Protein AF-A0A8S0HAN8-F1 (afdb_monomer)

Solvent-accessible surface area (backbone atoms only — not comparable to full-atom values): 10330 Å² total; per-residue (Å²): 140,80,79,85,77,84,72,84,80,82,74,74,75,73,87,66,83,82,64,91,83,68,91,71,83,54,95,80,81,70,88,78,91,81,77,80,82,72,68,38,75,53,81,38,65,67,45,73,35,67,40,58,82,56,31,65,59,48,40,66,34,68,68,56,24,51,38,51,37,43,31,48,74,35,22,69,27,35,35,23,25,13,47,12,42,52,34,43,45,59,37,53,76,39,61,74,35,62,38,22,30,22,62,95,42,32,66,62,49,35,71,76,39,72,54,38,47,64,44,68,69,54,52,52,37,78,50,86,51,37,35,21,7,11,42,77,70,26,39,54,46,44,52,39,50,51,39,26,73,78,66,33,62,71,53,24,48,51,53,21,58,75,70,72,47,72,70,71,73,84,77,77,76,79,76,83,126

Radius of gyration: 19.12 Å; Cα contacts (8 Å, |Δi|>4): 252; chains: 1; bounding box: 40×55×53 Å

Mean predicted aligned error: 9.93 Å

Nearest PDB structures (foldseek):
  3mgk-assembly1_A  TM=9.549E-01  e=5.070E-12  Clostridium acetobutylicum
  3nov-assembly1_A-2  TM=8.863E-01  e=1.013E-09  Pseudomonas fluorescens
  3er6-assembly3_E  TM=8.009E-01  e=4.927E-06  Vibrio parahaemolyticus
  4ogg-assembly1_B  TM=8.124E-01  e=5.226E-05  Arabidopsis thaliana
  3er6-assembly1_B  TM=7.969E-01  e=8.709E-05  Vibrio parahaemolyticus

Secondary structure (DSSP, 8-state):
--PPPPPP--PPPP-----TTS----SSS-----PPPPPTTS-EEEEEEE-STTHHHHTT-HHHHHHHHHHHHTEEEEEEETTHHHHHHHTTTTTT-EE---GGGHHHHHHH-TTSEE-SS-SEEEETTEEEE-STTHHHHHHHHHHHHHH-HHHHHHHHHHTT--SSPPP------

Structure (mmCIF, N/CA/C/O backbone):
data_AF-A0A8S0HAN8-F1
#
_entry.id   AF-A0A8S0HAN8-F1
#
loop_
_atom_site.group_PDB
_atom_site.id
_atom_site.type_symbol
_atom_site.label_atom_id
_atom_site.label_alt_id
_atom_site.label_comp_id
_atom_site.label_asym_id
_atom_site.label_entity_id
_atom_site.label_seq_id
_atom_site.pdbx_PDB_ins_code
_atom_site.Cartn_x
_atom_site.Cartn_y
_atom_site.Cartn_z
_atom_site.occupancy
_atom_site.B_iso_or_equiv
_atom_site.auth_seq_id
_atom_site.auth_comp_id
_atom_site.auth_asym_id
_atom_site.auth_atom_id
_atom_site.pdbx_PDB_model_num
ATOM 1 N N . MET A 1 1 ? -20.953 28.304 -36.612 1.00 40.25 1 MET A N 1
ATOM 2 C CA . MET A 1 1 ? -19.684 27.651 -36.226 1.00 40.25 1 MET A CA 1
ATOM 3 C C . MET A 1 1 ? -18.947 28.590 -35.287 1.00 40.25 1 MET A C 1
ATOM 5 O O . MET A 1 1 ? -18.347 29.552 -35.740 1.00 40.25 1 MET A O 1
ATOM 9 N N . THR A 1 2 ? -19.086 28.383 -33.982 1.00 42.41 2 THR A N 1
ATOM 10 C CA . THR A 1 2 ? -18.401 29.153 -32.935 1.00 42.41 2 THR A CA 1
ATOM 11 C C . THR A 1 2 ? -17.377 28.226 -32.295 1.00 42.41 2 THR A C 1
ATOM 13 O O . THR A 1 2 ? -17.764 27.232 -31.684 1.00 42.41 2 THR A O 1
ATOM 16 N N . GLY A 1 3 ? -16.089 28.494 -32.513 1.00 44.75 3 GLY A N 1
ATOM 17 C CA . GLY A 1 3 ? -15.000 27.705 -31.934 1.00 44.75 3 GLY A CA 1
ATOM 18 C C . GLY A 1 3 ? -14.951 27.819 -30.403 1.00 44.75 3 GLY A C 1
ATOM 19 O O . GLY A 1 3 ? -15.476 28.790 -29.846 1.00 44.75 3 GLY A O 1
ATOM 20 N N . PRO A 1 4 ? -14.346 26.840 -29.709 1.00 42.44 4 PRO A N 1
ATOM 21 C CA . PRO A 1 4 ? -14.228 26.872 -28.258 1.00 42.44 4 PRO A CA 1
ATOM 22 C C . PRO A 1 4 ? -13.314 28.023 -27.817 1.00 42.44 4 PRO A C 1
ATOM 24 O O . PRO A 1 4 ? -12.268 28.277 -28.415 1.00 42.44 4 PRO A O 1
ATOM 27 N N . ARG A 1 5 ? -13.732 28.737 -26.766 1.00 39.19 5 ARG A N 1
ATOM 28 C CA . ARG A 1 5 ? -12.932 29.781 -26.112 1.00 39.19 5 ARG A CA 1
ATOM 29 C C . ARG A 1 5 ? -11.742 29.129 -25.390 1.00 39.19 5 ARG A C 1
ATOM 31 O O . ARG A 1 5 ? -11.952 28.102 -24.746 1.00 39.19 5 ARG 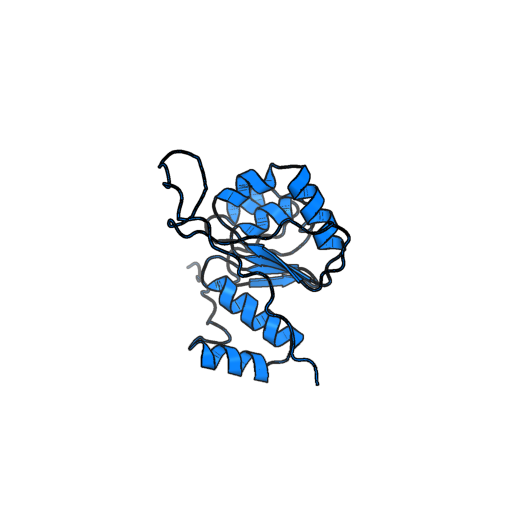A O 1
ATOM 38 N N . PRO A 1 6 ? -10.530 29.705 -25.447 1.00 40.62 6 PRO A N 1
ATOM 39 C CA . PRO A 1 6 ? -9.419 29.220 -24.638 1.00 40.62 6 PRO A CA 1
ATOM 40 C C . PRO A 1 6 ? -9.760 29.396 -23.151 1.00 40.62 6 PRO A C 1
ATOM 42 O O . PRO A 1 6 ? -10.200 30.469 -22.733 1.00 40.62 6 PRO A O 1
ATOM 45 N N . GLY A 1 7 ? -9.605 28.322 -22.372 1.00 39.84 7 GLY A N 1
ATOM 46 C CA . GLY A 1 7 ? -9.698 28.362 -20.911 1.00 39.84 7 GLY A CA 1
ATOM 47 C C . GLY A 1 7 ? -8.586 29.230 -20.305 1.00 39.84 7 GLY A C 1
ATOM 48 O O . GLY A 1 7 ? -7.615 29.546 -20.999 1.00 39.84 7 GLY A O 1
ATOM 49 N N . PRO A 1 8 ? -8.717 29.653 -19.036 1.00 37.06 8 PRO A N 1
ATOM 50 C CA . PRO A 1 8 ? -7.742 30.537 -18.414 1.00 37.06 8 PRO A CA 1
ATOM 51 C C . PRO A 1 8 ? -6.367 29.861 -18.396 1.00 37.06 8 PRO A C 1
ATOM 53 O O . PRO A 1 8 ? -6.214 28.749 -17.896 1.00 37.06 8 PRO A O 1
ATOM 56 N N . ALA A 1 9 ? -5.371 30.540 -18.966 1.00 39.56 9 ALA A N 1
ATOM 57 C CA . ALA A 1 9 ? -3.976 30.156 -18.841 1.00 39.56 9 ALA A CA 1
ATOM 58 C C . ALA A 1 9 ? -3.610 30.198 -17.354 1.00 39.56 9 ALA A C 1
ATOM 60 O O . ALA A 1 9 ? -3.559 31.272 -16.753 1.00 39.56 9 ALA A O 1
ATOM 61 N N . PHE A 1 10 ? -3.408 29.030 -16.748 1.00 36.53 10 PHE A N 1
ATOM 62 C CA . PHE A 1 10 ? -2.923 28.940 -15.379 1.00 36.53 10 PHE A CA 1
ATOM 63 C C . PHE A 1 10 ? -1.447 29.346 -15.398 1.00 36.53 10 PHE A C 1
ATOM 65 O O . PHE A 1 10 ? -0.569 28.566 -15.764 1.00 36.53 10 PHE A O 1
ATOM 72 N N . ALA A 1 11 ? -1.185 30.618 -15.107 1.00 30.61 11 ALA A N 1
ATOM 73 C CA . ALA A 1 11 ? 0.162 31.106 -14.888 1.00 30.61 11 ALA A CA 1
ATOM 74 C C . ALA A 1 11 ? 0.696 30.441 -13.616 1.00 30.61 11 ALA A C 1
ATOM 76 O O . ALA A 1 11 ? 0.147 30.633 -12.531 1.00 30.61 11 ALA A O 1
ATOM 77 N N . LEU A 1 12 ? 1.753 29.643 -13.760 1.00 35.78 12 LEU A N 1
ATOM 78 C CA . LEU A 1 12 ? 2.556 29.204 -12.627 1.00 35.78 12 LEU A CA 1
ATOM 79 C C . LEU A 1 12 ? 3.032 30.461 -11.885 1.00 35.78 12 LEU A C 1
ATOM 81 O O . LEU A 1 12 ? 3.587 31.355 -12.539 1.00 35.78 12 LEU A O 1
ATOM 85 N N . PRO A 1 13 ? 2.840 30.573 -10.558 1.00 34.97 13 PRO A N 1
ATOM 86 C CA . PRO A 1 13 ? 3.578 31.579 -9.818 1.00 34.97 13 PRO A CA 1
ATOM 87 C C . PRO A 1 13 ? 5.076 31.323 -10.056 1.00 34.97 13 PRO A C 1
ATOM 89 O O . PRO A 1 13 ? 5.482 30.160 -10.175 1.00 34.97 13 PRO A O 1
ATOM 92 N N . PRO A 1 14 ? 5.904 32.378 -10.176 1.00 34.47 14 PRO A N 1
ATOM 93 C CA . PRO A 1 14 ? 7.348 32.189 -10.207 1.00 34.47 14 PRO A CA 1
ATOM 94 C C . PRO A 1 14 ? 7.725 31.350 -8.992 1.00 34.47 14 PRO A C 1
ATOM 96 O O . PRO A 1 14 ? 7.124 31.537 -7.933 1.00 34.47 14 PRO A O 1
ATOM 99 N N . ALA A 1 15 ? 8.664 30.416 -9.170 1.00 46.38 15 ALA A N 1
ATOM 100 C CA . ALA A 1 15 ? 9.237 29.637 -8.083 1.00 46.38 15 ALA A CA 1
ATOM 101 C C . ALA A 1 15 ? 9.645 30.616 -6.976 1.00 46.38 15 ALA A C 1
ATOM 103 O O . ALA A 1 15 ? 10.654 31.310 -7.089 1.00 46.38 15 ALA A O 1
ATOM 104 N N . GLY A 1 16 ? 8.773 30.765 -5.978 1.00 36.16 16 GLY A N 1
ATOM 105 C CA . GLY A 1 16 ? 9.046 31.579 -4.814 1.00 36.16 16 GLY A CA 1
ATOM 106 C C . GLY A 1 16 ? 10.225 30.930 -4.124 1.00 36.16 16 GLY A C 1
ATOM 107 O O . GLY A 1 16 ? 10.274 29.702 -4.060 1.00 36.16 16 GLY A O 1
ATOM 108 N N . ASP A 1 17 ? 11.177 31.749 -3.686 1.00 37.41 17 ASP A N 1
ATOM 109 C CA . ASP A 1 17 ? 12.387 31.310 -3.004 1.00 37.41 17 ASP A CA 1
ATOM 110 C C . ASP A 1 17 ? 12.070 30.161 -2.041 1.00 37.41 17 ASP A C 1
ATOM 112 O O . ASP A 1 17 ? 11.458 30.362 -0.988 1.00 37.41 17 ASP A O 1
ATOM 116 N N . CYS A 1 18 ? 12.481 28.947 -2.423 1.00 38.72 18 CYS A N 1
ATOM 117 C CA . CYS A 1 18 ? 12.561 27.810 -1.523 1.00 38.72 18 CYS A CA 1
ATOM 118 C C . CYS A 1 18 ? 13.524 28.215 -0.411 1.00 38.72 18 CYS A C 1
ATOM 120 O O . CYS A 1 18 ? 14.740 28.088 -0.548 1.00 38.72 18 CYS A O 1
ATOM 122 N N . GLN A 1 19 ? 12.991 28.758 0.680 1.00 35.09 19 GLN A N 1
ATOM 123 C CA . GLN A 1 19 ? 13.783 29.005 1.868 1.00 35.09 19 GLN A CA 1
ATOM 124 C C . GLN A 1 19 ? 14.060 27.654 2.532 1.00 35.09 19 GLN A C 1
ATOM 126 O O . GLN A 1 19 ? 13.114 26.987 2.963 1.00 35.09 19 GLN A O 1
ATOM 131 N N . PRO A 1 20 ? 15.329 27.222 2.630 1.00 35.84 20 PRO A N 1
ATOM 132 C CA . PRO A 1 20 ? 15.657 25.984 3.315 1.00 35.84 20 PRO A CA 1
ATOM 133 C C . PRO A 1 20 ? 15.339 26.172 4.802 1.00 35.84 20 PRO A C 1
ATOM 135 O O . PRO A 1 20 ? 15.993 26.963 5.480 1.00 35.84 20 PRO A O 1
ATOM 138 N N . GLY A 1 21 ? 14.312 25.484 5.312 1.00 39.53 21 GLY A N 1
ATOM 139 C CA . GLY A 1 21 ? 13.998 25.505 6.747 1.00 39.53 21 GLY A CA 1
ATOM 140 C C . GLY A 1 21 ? 12.525 25.484 7.160 1.00 39.53 21 GLY A C 1
ATOM 141 O O . GLY A 1 21 ? 12.260 25.446 8.360 1.00 39.53 21 GLY A O 1
ATOM 142 N N . ARG A 1 22 ? 11.557 25.465 6.236 1.00 38.31 22 ARG A N 1
ATOM 143 C CA . ARG A 1 22 ? 10.168 25.091 6.562 1.00 38.31 22 ARG A CA 1
ATOM 144 C C . ARG A 1 22 ? 9.920 23.669 6.074 1.00 38.31 22 ARG A C 1
ATOM 146 O O . ARG A 1 22 ? 10.193 23.362 4.926 1.00 38.31 22 ARG A O 1
ATOM 153 N N . GLY A 1 23 ? 9.532 22.794 6.997 1.00 40.66 23 GLY A N 1
ATOM 154 C CA . GLY A 1 23 ? 9.524 21.347 6.815 1.00 40.66 23 GLY A CA 1
ATOM 155 C C . GLY A 1 23 ? 8.503 20.843 5.805 1.00 40.66 23 GLY A C 1
ATOM 156 O O . GLY A 1 23 ? 7.433 20.397 6.204 1.00 40.66 23 GLY A O 1
ATOM 157 N N . ASP A 1 24 ? 8.894 20.813 4.537 1.00 48.16 24 ASP A N 1
ATOM 158 C CA . ASP A 1 24 ? 8.292 19.936 3.541 1.00 48.16 24 ASP A CA 1
ATOM 159 C C . ASP A 1 24 ? 9.062 18.602 3.573 1.00 48.16 24 ASP A C 1
ATOM 161 O O . ASP A 1 24 ? 10.264 18.573 3.282 1.00 48.16 24 ASP A O 1
ATOM 165 N N . PRO A 1 25 ? 8.448 17.480 3.992 1.00 45.22 25 PRO A N 1
ATOM 166 C CA . PRO A 1 25 ? 9.146 16.204 4.082 1.00 45.22 25 PRO A CA 1
ATOM 167 C C . PRO A 1 25 ? 9.229 15.560 2.692 1.00 45.22 25 PRO A C 1
ATOM 169 O O . PRO A 1 25 ? 8.513 14.608 2.384 1.00 45.22 25 PRO A O 1
ATOM 172 N N . GLU A 1 26 ? 10.111 16.070 1.835 1.00 54.47 26 GLU A N 1
ATOM 173 C CA . GLU A 1 26 ? 10.398 15.472 0.530 1.00 54.47 26 GLU A CA 1
ATOM 174 C C . GLU A 1 26 ? 11.497 14.409 0.633 1.00 54.47 26 GLU A C 1
ATOM 176 O O . GLU A 1 26 ? 12.514 14.590 1.301 1.00 54.47 26 GLU A O 1
ATOM 181 N N . LEU A 1 27 ? 11.318 13.279 -0.063 1.00 57.00 27 LEU A N 1
ATOM 182 C CA . LEU A 1 27 ? 12.291 12.183 -0.029 1.00 57.00 27 LEU A CA 1
ATOM 183 C C . LEU A 1 27 ? 13.607 12.518 -0.753 1.00 57.00 27 LEU A C 1
ATOM 185 O O . LEU A 1 27 ? 14.616 11.898 -0.429 1.00 57.00 27 LEU A O 1
ATOM 189 N N . LEU A 1 28 ? 13.601 13.451 -1.720 1.00 62.38 28 LEU A N 1
ATOM 190 C CA . LEU A 1 28 ? 14.752 13.781 -2.582 1.00 62.38 28 LEU A CA 1
ATOM 191 C C . LEU A 1 28 ? 14.719 15.209 -3.197 1.00 62.38 28 LEU A C 1
ATOM 193 O O . LEU A 1 28 ? 15.468 15.466 -4.136 1.00 62.38 28 LEU A O 1
ATOM 197 N N . GLY A 1 29 ? 13.877 16.136 -2.715 1.00 72.50 29 GLY A N 1
ATOM 198 C CA . GLY A 1 29 ? 13.786 17.500 -3.277 1.00 72.50 29 GLY A CA 1
ATOM 199 C C . GLY A 1 29 ? 12.904 17.636 -4.534 1.00 72.50 29 GLY A C 1
ATOM 200 O O . GLY A 1 29 ? 13.115 18.547 -5.335 1.00 72.50 29 GLY A O 1
ATOM 201 N N . LEU A 1 30 ? 11.988 16.685 -4.762 1.00 82.50 30 LEU A N 1
ATOM 202 C CA . LEU A 1 30 ? 11.025 16.705 -5.866 1.00 82.50 30 LEU A CA 1
ATOM 203 C C . LEU A 1 30 ? 9.628 17.048 -5.338 1.00 82.50 30 LEU A C 1
ATOM 205 O O . LEU A 1 30 ? 9.049 16.254 -4.594 1.00 82.50 30 LEU A O 1
ATOM 209 N N . ALA A 1 31 ? 9.066 18.148 -5.837 1.00 85.69 31 ALA A N 1
ATOM 210 C CA . ALA A 1 31 ? 7.712 18.582 -5.519 1.00 85.69 31 ALA A CA 1
ATOM 211 C C . ALA A 1 31 ? 6.665 17.969 -6.464 1.00 85.69 31 ALA A C 1
ATOM 213 O O . ALA A 1 31 ? 6.851 17.918 -7.684 1.00 85.69 31 ALA A O 1
ATOM 214 N N . LEU A 1 32 ? 5.531 17.547 -5.897 1.00 86.69 32 LEU A N 1
ATOM 215 C CA . LEU A 1 32 ? 4.338 17.116 -6.630 1.00 86.69 32 LEU A CA 1
ATOM 216 C C . LEU A 1 32 ? 3.209 18.126 -6.419 1.00 86.69 32 LEU A C 1
ATOM 218 O O . LEU A 1 32 ? 2.984 18.592 -5.304 1.00 86.69 32 LEU A O 1
ATOM 222 N N . LEU A 1 33 ? 2.468 18.431 -7.485 1.00 92.12 33 LEU A N 1
ATOM 223 C CA . LEU A 1 33 ? 1.219 19.182 -7.374 1.00 92.12 33 LEU A CA 1
ATOM 224 C C . LEU A 1 33 ? 0.109 18.245 -6.889 1.00 92.12 33 LEU A C 1
ATOM 226 O O . LEU A 1 33 ? -0.021 17.128 -7.391 1.00 92.12 33 LEU A O 1
ATOM 230 N N . ALA A 1 34 ? -0.692 18.715 -5.937 1.00 90.88 34 ALA A N 1
ATOM 231 C CA . ALA A 1 34 ? -1.818 17.979 -5.379 1.00 90.88 34 ALA A CA 1
ATOM 232 C C . ALA A 1 34 ? -3.097 18.819 -5.437 1.00 90.88 34 ALA A C 1
ATOM 234 O O . ALA A 1 34 ? -3.060 20.045 -5.317 1.00 90.88 34 ALA A O 1
ATOM 235 N N . GLU A 1 35 ? -4.228 18.140 -5.595 1.00 92.81 35 GLU A N 1
ATOM 236 C CA . GLU A 1 35 ? -5.550 18.724 -5.389 1.00 92.81 35 GLU A CA 1
ATOM 237 C C . GLU A 1 35 ? 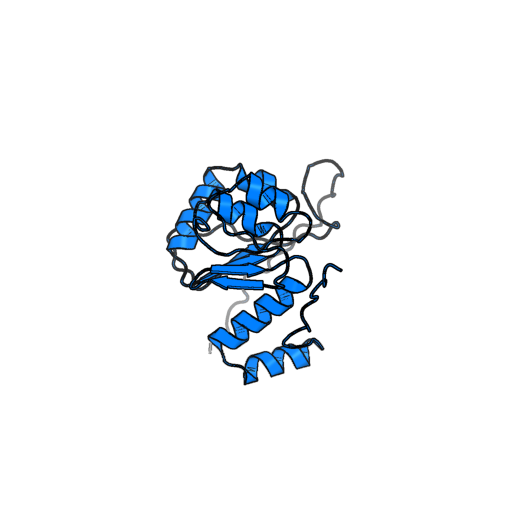-6.003 18.493 -3.939 1.00 92.81 35 GLU A C 1
ATOM 239 O O . GLU A 1 35 ? -5.517 17.561 -3.285 1.00 92.81 35 GLU A O 1
ATOM 244 N N . PRO A 1 36 ? -6.926 19.319 -3.411 1.00 92.50 36 PRO A N 1
ATOM 245 C CA . PRO A 1 36 ? -7.541 19.062 -2.117 1.00 92.50 36 PRO A CA 1
ATOM 246 C C . PRO A 1 36 ? -8.182 17.674 -2.069 1.00 92.50 36 PRO A C 1
ATOM 248 O O . PRO A 1 36 ? -8.713 17.187 -3.069 1.00 92.50 36 PRO A O 1
ATOM 251 N N . LEU A 1 37 ? -8.177 17.056 -0.887 1.00 92.19 37 LEU A N 1
ATOM 252 C CA . LEU A 1 37 ? -8.857 15.781 -0.703 1.00 92.19 37 LEU A CA 1
ATOM 253 C C . LEU A 1 37 ? -10.361 15.943 -1.002 1.00 92.19 37 LEU A C 1
ATOM 255 O O . LEU A 1 37 ? -10.984 16.867 -0.470 1.00 92.19 37 LEU A O 1
ATOM 259 N N . PRO A 1 38 ? -10.957 15.062 -1.829 1.00 92.56 38 PRO A N 1
ATOM 260 C CA . PRO A 1 38 ? -12.394 15.082 -2.089 1.00 92.56 38 PRO A CA 1
ATOM 261 C C . PRO A 1 38 ? -13.183 14.707 -0.830 1.00 92.56 38 PRO A C 1
ATOM 263 O O . PRO A 1 38 ? -12.608 14.269 0.176 1.00 92.56 38 PRO A O 1
ATOM 266 N N . LEU A 1 39 ? -14.516 14.814 -0.880 1.00 92.62 39 LEU A N 1
ATOM 267 C CA . LEU A 1 39 ? -15.331 14.378 0.251 1.00 92.62 39 LEU A CA 1
ATOM 268 C C . LEU A 1 39 ? -15.109 12.875 0.519 1.00 92.62 39 LEU A C 1
ATOM 270 O O . LEU A 1 39 ? -15.058 12.076 -0.426 1.00 92.62 39 LEU A O 1
ATOM 274 N N . PRO A 1 40 ? -15.006 12.454 1.794 1.00 89.38 40 PRO A N 1
ATOM 275 C CA . PRO A 1 40 ? -14.654 11.076 2.122 1.00 89.38 40 PRO A CA 1
ATOM 276 C C . PRO A 1 40 ? -15.631 10.039 1.551 1.00 89.38 40 PRO A C 1
ATOM 278 O O . PRO A 1 40 ? -15.209 8.941 1.202 1.00 89.38 40 PRO A O 1
ATOM 281 N N . GLN A 1 41 ? -16.922 10.378 1.433 1.00 88.56 41 GLN A N 1
ATOM 282 C CA . GLN A 1 41 ? -17.956 9.455 0.947 1.00 88.56 41 GLN A CA 1
ATOM 283 C C . GLN A 1 41 ? -18.142 9.463 -0.576 1.00 88.56 41 GLN A C 1
ATOM 285 O O . GLN A 1 41 ? -18.961 8.699 -1.086 1.00 88.56 41 GLN A O 1
ATOM 290 N N . GLU A 1 42 ? -17.437 10.326 -1.313 1.00 88.69 42 GLU A N 1
ATOM 291 C CA . GLU A 1 42 ? -17.527 10.302 -2.771 1.00 88.69 42 GLU A CA 1
ATOM 292 C C . GLU A 1 42 ? -17.023 8.951 -3.312 1.00 88.69 42 GLU A C 1
ATOM 294 O O . GLU A 1 42 ? -15.966 8.479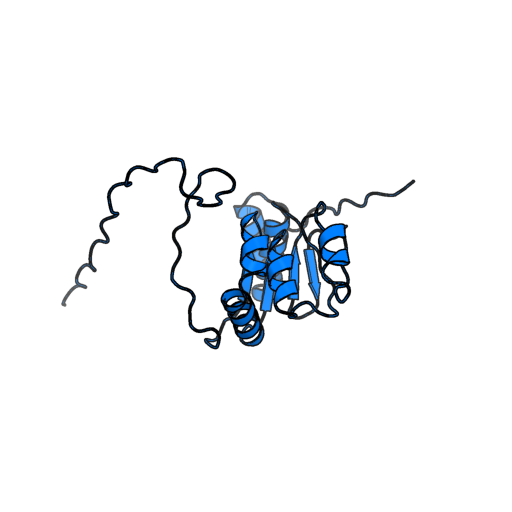 -2.876 1.00 88.69 42 GLU A O 1
ATOM 299 N N . PRO A 1 43 ? -17.744 8.322 -4.261 1.00 84.56 43 PRO A N 1
ATOM 300 C CA . PRO A 1 43 ? -17.358 7.024 -4.794 1.00 84.56 43 PRO A CA 1
ATOM 301 C C . PRO A 1 43 ? -15.946 7.041 -5.376 1.00 84.56 43 PRO A C 1
ATOM 303 O O . PRO A 1 43 ? -15.565 7.950 -6.118 1.00 84.56 43 PRO A O 1
ATOM 306 N N . CYS A 1 44 ? -15.180 5.997 -5.079 1.00 91.06 44 CYS A N 1
ATOM 307 C CA . CYS A 1 44 ? -13.847 5.802 -5.626 1.00 91.06 44 CYS A CA 1
ATOM 308 C C . CYS A 1 44 ? -13.711 4.365 -6.117 1.00 91.06 44 CYS A C 1
ATOM 310 O O . CYS A 1 44 ? -14.148 3.432 -5.454 1.00 91.06 44 CYS A O 1
ATOM 312 N N . ASP A 1 45 ? -13.110 4.147 -7.283 1.00 95.00 45 ASP A N 1
ATOM 313 C CA . ASP A 1 45 ? -12.830 2.770 -7.690 1.00 95.00 45 ASP A CA 1
ATOM 314 C C . ASP A 1 45 ? -11.656 2.200 -6.879 1.00 95.00 45 ASP A C 1
ATOM 316 O O . ASP A 1 45 ? -11.758 1.137 -6.270 1.00 95.00 45 ASP A O 1
ATOM 320 N N . THR A 1 46 ? -10.544 2.933 -6.827 1.00 96.75 46 THR A N 1
ATOM 321 C CA . THR A 1 46 ? -9.320 2.487 -6.166 1.00 96.75 46 THR A CA 1
ATOM 322 C C . THR A 1 46 ? -8.719 3.610 -5.325 1.00 96.75 46 THR A C 1
ATOM 324 O O . THR A 1 46 ? -8.320 4.641 -5.864 1.00 96.75 46 THR A O 1
ATOM 327 N N . LEU A 1 47 ? -8.585 3.379 -4.019 1.00 97.62 47 LEU A N 1
ATOM 328 C CA . LEU A 1 47 ? -7.772 4.207 -3.125 1.00 97.62 47 LEU A CA 1
ATOM 329 C C . LEU A 1 47 ? -6.358 3.624 -3.051 1.00 97.62 47 LEU A C 1
ATOM 331 O O . LEU A 1 47 ? -6.207 2.449 -2.732 1.00 97.62 47 LEU A O 1
ATOM 335 N N . ILE A 1 48 ? -5.323 4.431 -3.301 1.00 97.69 48 ILE A N 1
ATOM 336 C CA . ILE A 1 48 ? -3.920 4.016 -3.154 1.00 97.69 48 ILE A CA 1
ATOM 337 C C . ILE A 1 48 ? -3.224 4.937 -2.155 1.00 97.69 48 ILE A C 1
ATOM 339 O O . ILE A 1 48 ? -3.153 6.144 -2.371 1.00 97.69 48 ILE A O 1
ATOM 343 N N . VAL A 1 49 ? -2.668 4.362 -1.089 1.00 97.38 49 VAL A N 1
ATOM 344 C CA . VAL A 1 49 ? -1.855 5.083 -0.106 1.00 97.38 49 VAL A CA 1
ATOM 345 C C . VAL A 1 49 ? -0.378 4.813 -0.368 1.00 97.38 49 VAL A C 1
ATOM 347 O O . VAL A 1 49 ? 0.130 3.707 -0.158 1.00 97.38 49 VAL A O 1
ATOM 350 N N . ALA A 1 50 ? 0.327 5.836 -0.844 1.00 95.44 50 ALA A N 1
ATOM 351 C CA . ALA A 1 50 ? 1.768 5.776 -1.031 1.00 95.44 50 ALA A CA 1
ATOM 352 C C . ALA A 1 50 ? 2.503 5.935 0.309 1.00 95.44 50 ALA A C 1
ATOM 354 O O . ALA A 1 50 ? 2.075 6.667 1.199 1.00 95.44 50 ALA A O 1
ATOM 355 N N . GLY A 1 51 ? 3.622 5.227 0.449 1.00 93.69 51 GLY A N 1
ATOM 356 C CA . GLY A 1 51 ? 4.527 5.391 1.579 1.00 93.69 51 GLY A CA 1
ATOM 357 C C . GLY A 1 51 ? 5.426 6.618 1.459 1.00 93.69 51 GLY A C 1
ATOM 358 O O . GLY A 1 51 ? 5.351 7.404 0.520 1.00 93.69 51 GLY A O 1
ATOM 359 N N . GLY A 1 52 ? 6.325 6.742 2.424 1.00 91.38 52 GLY A N 1
ATOM 360 C CA . GLY A 1 52 ? 7.229 7.873 2.589 1.00 91.38 52 GLY A CA 1
ATOM 361 C C . GLY A 1 52 ? 7.461 8.161 4.068 1.00 91.38 52 GLY A C 1
ATOM 362 O O . GLY A 1 52 ? 6.837 7.543 4.932 1.00 91.38 52 GLY A O 1
ATOM 363 N N . TRP A 1 53 ? 8.365 9.092 4.372 1.00 88.12 53 TRP A N 1
ATOM 364 C CA . TRP A 1 53 ? 8.649 9.479 5.759 1.00 88.12 53 TRP A CA 1
ATOM 365 C C . TRP A 1 53 ? 7.463 10.183 6.424 1.00 88.12 53 TRP A C 1
ATOM 367 O O . TRP A 1 53 ? 7.191 9.933 7.594 1.00 88.12 53 TRP A O 1
ATOM 377 N N . GLY A 1 54 ? 6.709 10.983 5.663 1.00 91.88 54 GLY A N 1
ATOM 378 C CA . GLY A 1 54 ? 5.526 11.691 6.160 1.00 91.88 54 GLY A CA 1
ATOM 379 C C . GLY A 1 54 ? 4.378 10.782 6.613 1.00 91.88 54 GLY A C 1
ATOM 380 O O . GLY A 1 54 ? 3.478 11.251 7.300 1.00 91.88 54 GLY A O 1
ATOM 381 N N . VAL A 1 55 ? 4.409 9.478 6.295 1.00 94.44 55 VAL A N 1
ATOM 382 C CA . VAL A 1 55 ? 3.312 8.564 6.647 1.00 94.44 55 VAL A CA 1
ATOM 383 C C . VAL A 1 55 ? 3.135 8.394 8.156 1.00 94.44 55 VAL A C 1
ATOM 385 O O . VAL A 1 55 ? 2.027 8.143 8.608 1.00 94.44 55 VAL A O 1
ATOM 388 N N . TYR A 1 56 ? 4.205 8.529 8.947 1.00 93.69 56 TYR A N 1
ATOM 389 C CA . TYR A 1 56 ? 4.117 8.361 10.400 1.00 93.69 56 TYR A CA 1
ATOM 390 C C . TYR A 1 56 ? 3.397 9.532 11.068 1.00 93.69 56 TYR A C 1
ATOM 392 O O . TYR A 1 56 ? 2.648 9.317 12.014 1.00 93.69 56 TYR A O 1
ATOM 400 N N . GLU A 1 57 ? 3.599 10.750 10.563 1.00 94.81 57 GLU A N 1
ATOM 401 C CA . GLU A 1 57 ? 2.839 11.921 11.009 1.00 94.81 57 GLU A CA 1
ATOM 402 C C . GLU A 1 57 ? 1.403 11.858 10.483 1.00 94.81 57 GLU A C 1
ATOM 404 O O . GLU A 1 57 ? 0.465 12.036 11.252 1.00 94.81 57 GLU A O 1
ATOM 409 N N . ALA A 1 58 ? 1.213 11.468 9.218 1.00 95.94 58 ALA A N 1
ATOM 410 C CA . ALA A 1 58 ? -0.115 11.248 8.646 1.00 95.94 58 ALA A CA 1
ATOM 411 C C . ALA A 1 58 ? -0.939 10.213 9.436 1.00 95.94 58 ALA A C 1
ATOM 413 O O . ALA A 1 58 ? -2.129 10.403 9.652 1.00 95.94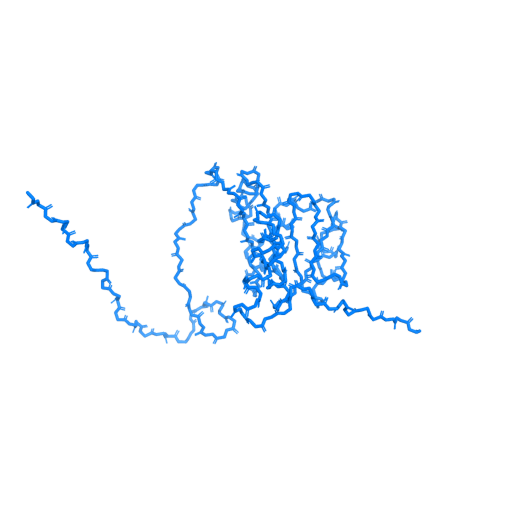 58 ALA A O 1
ATOM 414 N N . ALA A 1 59 ? -0.311 9.130 9.907 1.00 96.81 59 ALA A N 1
ATOM 415 C CA . ALA A 1 59 ? -0.960 8.093 10.714 1.00 96.81 59 ALA A CA 1
ATOM 416 C C . ALA A 1 59 ? -1.315 8.550 12.143 1.00 96.81 59 ALA A C 1
ATOM 418 O O . ALA A 1 59 ? -2.054 7.855 12.838 1.00 96.81 59 ALA A O 1
ATOM 419 N N . ARG A 1 60 ? -0.784 9.694 12.594 1.00 96.19 60 ARG A N 1
ATOM 420 C CA . ARG A 1 60 ? -1.107 10.318 13.886 1.00 96.19 60 ARG A CA 1
ATOM 421 C C . ARG A 1 60 ? -2.141 11.433 13.763 1.00 96.19 60 ARG A C 1
ATOM 423 O O . ARG A 1 60 ? -2.646 11.876 14.790 1.00 96.19 60 ARG A O 1
ATOM 430 N N . ASP A 1 61 ? -2.449 11.877 12.548 1.00 97.81 61 ASP A N 1
ATOM 431 C CA . ASP A 1 61 ? -3.478 12.875 12.281 1.00 97.81 61 ASP A CA 1
ATOM 432 C C . ASP A 1 61 ? -4.869 12.208 12.293 1.00 97.81 61 ASP A C 1
ATOM 434 O O . ASP A 1 61 ? -5.204 11.459 11.369 1.00 97.81 61 ASP A O 1
ATOM 438 N N . PRO A 1 62 ? -5.702 12.452 13.322 1.00 97.62 62 PRO A N 1
ATOM 439 C CA . PRO A 1 62 ? -6.994 11.789 13.446 1.00 97.62 62 PRO A CA 1
ATOM 440 C C . PRO A 1 62 ? -7.981 12.187 12.342 1.00 97.62 62 PRO A C 1
ATOM 442 O O . PRO A 1 62 ? -8.837 11.375 11.989 1.00 97.62 62 PRO A O 1
ATOM 445 N N . GLU A 1 63 ? -7.880 13.400 11.788 1.00 97.12 63 GLU A N 1
ATOM 446 C CA . GLU A 1 63 ? -8.772 13.855 10.719 1.00 97.12 63 GLU A CA 1
ATOM 447 C C . GLU A 1 63 ? -8.449 13.119 9.418 1.00 97.12 63 GLU A C 1
ATOM 449 O O . GLU A 1 63 ? -9.341 12.554 8.777 1.00 97.12 63 GLU A O 1
ATOM 454 N N . LEU A 1 64 ? -7.161 13.031 9.079 1.00 97.56 64 LEU A N 1
ATOM 455 C CA . LEU A 1 64 ? -6.708 12.281 7.913 1.00 97.56 64 LEU A CA 1
ATOM 456 C C . LEU A 1 64 ? -6.990 10.780 8.053 1.00 97.56 64 LEU A C 1
ATOM 458 O O . LEU A 1 64 ? -7.465 10.154 7.105 1.00 97.56 64 LEU A O 1
ATOM 462 N N . VAL A 1 65 ? -6.747 10.192 9.226 1.00 98.31 65 VAL A N 1
ATOM 463 C CA . VAL A 1 65 ? -7.046 8.774 9.487 1.00 98.31 65 VAL A CA 1
ATOM 464 C C . VAL A 1 65 ? -8.542 8.486 9.318 1.00 98.31 65 VAL A C 1
ATOM 466 O O . VAL A 1 65 ? -8.907 7.510 8.656 1.00 98.31 65 VAL A O 1
ATOM 469 N N . ALA A 1 66 ? -9.414 9.348 9.851 1.00 97.56 66 ALA A N 1
ATOM 470 C CA . ALA A 1 66 ? -10.860 9.219 9.679 1.00 97.56 66 ALA A CA 1
ATOM 471 C C . ALA A 1 66 ? -11.281 9.379 8.209 1.00 97.56 66 ALA A C 1
ATOM 473 O O . ALA A 1 66 ? -12.122 8.618 7.719 1.00 97.56 66 ALA A O 1
ATOM 474 N N . TRP A 1 67 ? -10.664 10.319 7.485 1.00 97.69 67 TRP A N 1
ATOM 475 C CA . TRP A 1 67 ? -10.883 10.491 6.050 1.00 97.69 67 TRP A CA 1
ATOM 476 C C . TRP A 1 67 ? -10.506 9.223 5.274 1.00 97.69 67 TRP A C 1
ATOM 478 O O . TRP A 1 67 ? -11.301 8.734 4.469 1.00 97.69 67 TRP A O 1
ATOM 488 N N . VAL A 1 68 ? -9.337 8.639 5.561 1.00 97.69 68 VAL A N 1
ATOM 489 C CA . VAL A 1 68 ? -8.866 7.400 4.925 1.00 97.69 68 VAL A CA 1
ATOM 490 C C . VAL A 1 68 ? -9.811 6.240 5.225 1.00 97.69 68 VAL A C 1
ATOM 492 O O . VAL A 1 68 ? -10.139 5.494 4.305 1.00 97.69 68 VAL A O 1
ATOM 495 N N . ALA A 1 69 ? -10.286 6.095 6.467 1.00 96.75 69 ALA A N 1
ATOM 496 C CA . ALA A 1 69 ? -11.243 5.050 6.838 1.00 96.75 69 ALA A CA 1
ATOM 497 C C . ALA A 1 69 ? -12.539 5.147 6.014 1.00 96.75 69 ALA A C 1
ATOM 499 O O . ALA A 1 69 ? -12.988 4.164 5.419 1.00 96.75 69 ALA A O 1
ATOM 500 N N . ALA A 1 70 ? -13.120 6.347 5.936 1.00 96.12 70 ALA A N 1
ATOM 501 C CA . ALA A 1 70 ? -14.353 6.580 5.191 1.00 96.12 70 ALA A CA 1
ATOM 502 C C . ALA A 1 70 ? -14.157 6.381 3.680 1.00 96.12 70 ALA A C 1
ATOM 504 O O . ALA A 1 70 ? -14.972 5.722 3.031 1.00 96.12 70 ALA A O 1
ATOM 505 N N . ARG A 1 71 ? -13.044 6.879 3.127 1.00 96.38 71 ARG A N 1
ATOM 506 C CA . ARG A 1 71 ? -12.724 6.721 1.706 1.00 96.38 71 ARG A CA 1
ATOM 507 C C . ARG A 1 71 ? -12.462 5.265 1.337 1.00 96.38 71 ARG A C 1
ATOM 509 O O . ARG A 1 71 ? -12.904 4.816 0.281 1.00 96.38 71 ARG A O 1
ATOM 516 N N . ALA A 1 72 ? -11.778 4.519 2.201 1.00 95.94 72 ALA A N 1
ATOM 517 C CA . ALA A 1 72 ? -11.536 3.091 2.032 1.00 95.94 72 ALA A CA 1
ATOM 518 C C . ALA A 1 72 ? -12.854 2.302 1.981 1.00 95.94 72 ALA A C 1
ATOM 520 O O . ALA A 1 72 ? -13.032 1.477 1.086 1.00 95.94 72 ALA A O 1
ATOM 521 N N . ALA A 1 73 ? -13.804 2.621 2.864 1.00 94.56 73 ALA A N 1
ATOM 522 C CA . ALA A 1 73 ? -15.136 2.016 2.865 1.00 94.56 73 ALA A CA 1
ATOM 523 C C . ALA A 1 73 ? -15.967 2.357 1.613 1.00 94.56 73 ALA A C 1
ATOM 525 O O . ALA A 1 73 ? -16.776 1.542 1.173 1.00 94.56 73 ALA A O 1
ATOM 526 N N . ALA A 1 74 ? -15.753 3.535 1.021 1.00 95.00 74 ALA A N 1
ATOM 527 C CA . ALA A 1 74 ? -16.386 3.963 -0.228 1.00 95.00 74 ALA A CA 1
ATOM 528 C C . ALA A 1 74 ? -15.652 3.481 -1.499 1.00 95.00 74 ALA A C 1
ATOM 530 O O . ALA A 1 74 ? -16.058 3.836 -2.610 1.00 95.00 74 ALA A O 1
ATOM 531 N N . SER A 1 75 ? -14.572 2.700 -1.353 1.00 96.06 75 SER A N 1
ATOM 532 C CA . SER A 1 75 ? -13.746 2.238 -2.470 1.00 96.06 75 SER A CA 1
ATOM 533 C C . SER A 1 75 ? -14.018 0.781 -2.840 1.00 96.06 75 SER A C 1
ATOM 535 O O . SER A 1 75 ? -14.126 -0.073 -1.961 1.00 96.06 75 SER A O 1
ATOM 537 N N . ARG A 1 76 ? -14.045 0.449 -4.142 1.00 95.56 76 ARG A N 1
ATOM 538 C CA . ARG A 1 76 ? -14.080 -0.965 -4.587 1.00 95.56 76 ARG A CA 1
ATOM 539 C C . ARG A 1 76 ? -12.816 -1.707 -4.150 1.00 95.56 76 ARG A C 1
ATOM 541 O O . ARG A 1 76 ? -12.876 -2.884 -3.790 1.00 95.56 76 ARG A O 1
ATOM 548 N N . ARG A 1 77 ? -11.670 -1.028 -4.214 1.00 96.62 77 ARG A N 1
ATOM 549 C CA . ARG A 1 77 ? -10.355 -1.576 -3.882 1.00 96.62 77 ARG A CA 1
ATOM 550 C C . ARG A 1 77 ? -9.521 -0.563 -3.110 1.00 96.62 77 ARG A C 1
ATOM 552 O O . ARG A 1 77 ? -9.533 0.628 -3.412 1.00 96.62 77 ARG A O 1
ATOM 559 N N . VAL A 1 78 ? -8.746 -1.054 -2.150 1.00 98.19 78 VAL A N 1
ATOM 560 C CA . VAL A 1 78 ? -7.812 -0.249 -1.359 1.00 98.19 78 VAL A CA 1
ATOM 561 C C . VAL A 1 78 ? -6.425 -0.846 -1.478 1.00 98.19 78 VAL A C 1
ATOM 563 O O . VAL A 1 78 ? -6.249 -2.054 -1.326 1.00 98.19 78 VAL A O 1
ATOM 566 N N . ALA A 1 79 ? -5.436 -0.005 -1.752 1.00 98.25 79 ALA A N 1
ATOM 567 C CA . ALA A 1 79 ? -4.066 -0.431 -1.914 1.00 98.25 79 ALA A CA 1
ATOM 568 C C . ALA A 1 79 ? -3.074 0.428 -1.134 1.00 98.25 79 ALA A C 1
ATOM 570 O O . ALA A 1 79 ? -3.306 1.613 -0.899 1.00 98.25 79 ALA A O 1
ATOM 571 N N . SER A 1 80 ? -1.929 -0.153 -0.782 1.00 98.06 80 SER A N 1
ATOM 572 C CA . SER A 1 80 ? -0.783 0.602 -0.283 1.00 98.06 80 SER A CA 1
ATOM 573 C C . SER A 1 80 ? 0.525 0.156 -0.898 1.00 98.06 80 SER A C 1
ATOM 575 O O . SER A 1 80 ? 0.745 -1.033 -1.132 1.00 98.06 80 SER A O 1
ATOM 577 N N . VAL A 1 81 ? 1.433 1.113 -1.044 1.00 97.69 81 VAL A N 1
ATOM 578 C CA . VAL A 1 81 ? 2.816 0.868 -1.455 1.00 97.69 81 VAL A CA 1
ATOM 579 C C . VAL A 1 81 ? 3.747 1.232 -0.309 1.00 97.69 81 VAL A C 1
ATOM 581 O O . VAL A 1 81 ? 3.632 2.322 0.257 1.00 97.69 81 VAL A O 1
ATOM 584 N N . CYS A 1 82 ? 4.733 0.378 -0.017 1.00 96.00 82 CYS A N 1
ATOM 585 C CA . CYS A 1 82 ? 5.770 0.673 0.973 1.00 96.00 82 CYS A CA 1
ATOM 586 C C . CYS A 1 82 ? 5.139 0.960 2.354 1.00 96.00 82 CYS A C 1
ATOM 588 O O . CYS A 1 82 ? 4.217 0.270 2.782 1.00 96.00 82 CYS A O 1
ATOM 590 N N . THR A 1 83 ? 5.606 1.995 3.051 1.00 97.31 83 THR A N 1
ATOM 591 C CA . THR A 1 83 ? 5.101 2.386 4.371 1.00 97.31 83 THR A CA 1
ATOM 592 C C . THR A 1 83 ? 3.684 2.969 4.361 1.00 97.31 83 THR A C 1
ATOM 594 O O . THR A 1 83 ? 3.153 3.231 5.432 1.00 97.31 83 THR A O 1
ATOM 597 N N . GLY A 1 84 ? 3.022 3.098 3.203 1.00 97.38 84 GLY A N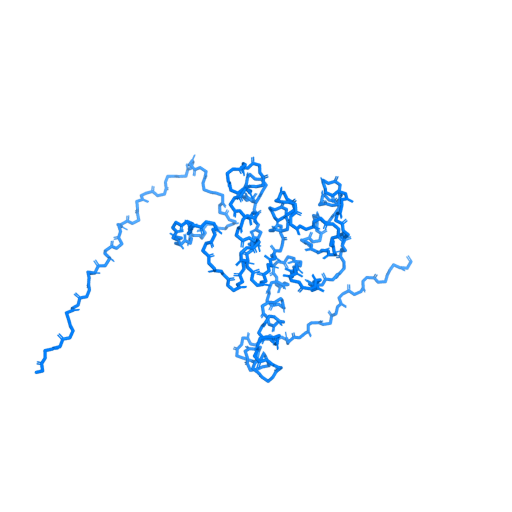 1
ATOM 598 C CA . GLY A 1 84 ? 1.612 3.502 3.119 1.00 97.38 84 GLY A CA 1
ATOM 599 C C . GLY A 1 84 ? 0.676 2.588 3.920 1.00 97.38 84 GLY A C 1
ATOM 600 O O . GLY A 1 84 ? -0.366 3.027 4.402 1.00 97.38 84 GLY A O 1
ATOM 601 N N . ALA A 1 85 ? 1.098 1.338 4.144 1.00 97.75 85 ALA A N 1
ATOM 602 C CA . ALA A 1 85 ? 0.401 0.383 4.997 1.00 97.75 85 ALA A CA 1
ATOM 603 C C . ALA A 1 85 ? 0.206 0.883 6.442 1.00 97.75 85 ALA A C 1
ATOM 605 O O . ALA A 1 85 ? -0.777 0.507 7.064 1.00 97.75 85 ALA A O 1
ATOM 606 N N . PHE A 1 86 ? 1.079 1.752 6.972 1.00 98.44 86 PHE A N 1
ATOM 607 C CA . PHE A 1 86 ? 0.933 2.295 8.332 1.00 98.44 86 PHE A CA 1
ATOM 608 C C . PHE A 1 86 ? -0.302 3.192 8.464 1.00 98.44 86 PHE A C 1
ATOM 610 O O . PHE A 1 86 ? -1.031 3.085 9.443 1.00 98.44 86 PHE A O 1
ATOM 617 N N . LEU A 1 87 ? -0.579 4.036 7.466 1.00 98.50 87 LEU A N 1
ATOM 618 C CA . LEU A 1 87 ? -1.760 4.903 7.488 1.00 98.50 87 LEU A CA 1
ATOM 619 C C . LEU A 1 87 ? -3.057 4.098 7.304 1.00 98.50 87 LEU A C 1
ATOM 621 O O . LEU A 1 87 ? -4.054 4.371 7.965 1.00 98.50 87 LEU A O 1
ATOM 625 N N . LEU A 1 88 ? -3.036 3.063 6.459 1.00 98.31 88 LEU A N 1
ATOM 626 C CA . LEU A 1 88 ? -4.166 2.135 6.341 1.00 98.31 88 LEU A CA 1
ATOM 627 C C . LEU A 1 88 ? -4.360 1.263 7.594 1.00 98.31 88 LEU A C 1
ATOM 629 O O . LEU A 1 88 ? -5.482 0.866 7.894 1.00 98.31 88 LEU A O 1
ATOM 633 N N . ALA A 1 89 ? -3.288 0.945 8.321 1.00 98.19 89 ALA A N 1
ATOM 634 C CA . ALA A 1 89 ? -3.380 0.230 9.590 1.00 98.19 89 ALA A CA 1
ATOM 635 C C . ALA A 1 89 ? -3.953 1.139 10.688 1.00 98.19 89 ALA A C 1
ATOM 637 O O . ALA A 1 89 ? -4.834 0.722 11.432 1.00 98.19 89 ALA A O 1
ATOM 638 N N . ALA A 1 90 ? -3.533 2.409 10.731 1.00 98.19 90 ALA A N 1
ATOM 639 C CA . ALA A 1 90 ? -4.071 3.411 11.651 1.00 98.19 90 ALA A CA 1
ATOM 640 C C . ALA A 1 90 ? -5.582 3.638 11.487 1.00 98.19 90 ALA A C 1
ATOM 642 O O . ALA A 1 90 ? -6.260 3.932 12.467 1.00 98.19 90 ALA A O 1
ATOM 643 N N . SER A 1 91 ? -6.123 3.466 10.276 1.00 97.25 91 SER A N 1
ATOM 644 C CA . SER A 1 91 ? -7.565 3.570 10.021 1.00 97.25 91 SER A CA 1
ATOM 645 C C . SER A 1 91 ? -8.371 2.327 10.422 1.00 97.25 91 SER A C 1
ATOM 647 O O . SER A 1 91 ? -9.596 2.345 10.316 1.00 97.25 91 SER A O 1
ATOM 649 N N . GLY A 1 92 ? -7.711 1.243 10.849 1.00 96.81 92 GLY A N 1
ATOM 650 C CA . GLY A 1 92 ? -8.334 -0.050 11.164 1.00 96.81 92 GLY A CA 1
ATOM 651 C C . GLY A 1 92 ? -8.774 -0.853 9.934 1.00 96.81 92 GLY A C 1
ATOM 652 O O . GLY A 1 92 ? -9.281 -1.965 10.060 1.00 96.81 92 GLY A O 1
ATOM 653 N N . TRP A 1 93 ? -8.571 -0.340 8.715 1.00 94.69 93 TRP A N 1
ATOM 654 C CA . TRP A 1 93 ? -9.040 -1.003 7.491 1.00 94.69 93 TRP A CA 1
ATOM 655 C C . TRP A 1 93 ? -8.302 -2.320 7.182 1.00 94.69 93 TRP A C 1
ATOM 657 O O . TRP A 1 93 ? -8.814 -3.187 6.462 1.00 94.69 93 TRP A O 1
ATOM 667 N N . LEU A 1 94 ? -7.090 -2.471 7.724 1.00 97.44 94 LEU A N 1
ATOM 668 C CA . LEU A 1 94 ? -6.242 -3.653 7.555 1.00 97.44 94 LEU A CA 1
ATOM 669 C C . LEU A 1 94 ? -6.426 -4.717 8.650 1.00 97.44 94 LEU A C 1
ATOM 671 O O . LEU A 1 94 ? -5.789 -5.768 8.561 1.00 97.44 94 LEU A O 1
ATOM 675 N N . ASP A 1 95 ? -7.276 -4.484 9.653 1.00 96.81 95 ASP A N 1
ATOM 676 C CA . ASP A 1 95 ? -7.441 -5.401 10.785 1.00 96.81 95 ASP A CA 1
ATOM 677 C C . ASP A 1 95 ? -7.861 -6.808 10.323 1.00 96.81 95 ASP A C 1
ATOM 679 O O . ASP A 1 95 ? -8.786 -6.988 9.526 1.00 96.81 95 ASP A O 1
ATOM 683 N N . GLY A 1 96 ? -7.138 -7.825 10.802 1.00 96.94 96 GLY A N 1
ATOM 684 C CA . GLY A 1 96 ? -7.351 -9.233 10.465 1.00 96.94 96 GLY A CA 1
ATOM 685 C C . GLY A 1 96 ? -6.821 -9.670 9.095 1.00 96.94 96 GLY A C 1
ATOM 686 O O . GLY A 1 96 ? -6.912 -10.859 8.779 1.00 96.94 96 GLY A O 1
ATOM 687 N N . ARG A 1 97 ? -6.260 -8.761 8.285 1.00 97.75 97 ARG A N 1
ATOM 688 C CA . ARG A 1 97 ? -5.838 -9.042 6.901 1.00 97.75 97 ARG A CA 1
ATOM 689 C C . ARG A 1 97 ? -4.361 -9.384 6.773 1.00 97.75 97 ARG A C 1
ATOM 691 O O . ARG A 1 97 ? -3.530 -8.990 7.597 1.00 97.75 97 ARG A O 1
ATOM 698 N N . ARG A 1 98 ? -4.031 -10.079 5.684 1.00 98.12 98 ARG A N 1
ATOM 699 C CA . ARG A 1 98 ? -2.650 -10.333 5.256 1.00 98.12 98 ARG A CA 1
ATOM 700 C C . ARG A 1 98 ? -2.087 -9.112 4.551 1.00 98.12 98 ARG A C 1
ATOM 702 O O . ARG A 1 98 ? -2.679 -8.616 3.591 1.00 98.12 98 ARG A O 1
ATOM 709 N N . VAL A 1 99 ? -0.935 -8.633 5.009 1.00 98.19 99 VAL A N 1
ATOM 710 C CA . VAL A 1 99 ? -0.334 -7.399 4.490 1.00 98.19 99 VAL A CA 1
ATOM 711 C C . VAL A 1 99 ? 1.178 -7.497 4.364 1.00 98.19 99 VAL A C 1
ATOM 713 O O . VAL A 1 99 ? 1.841 -8.222 5.101 1.00 98.19 99 VAL A O 1
ATOM 716 N N . VAL A 1 100 ? 1.735 -6.729 3.435 1.00 97.62 100 VAL A N 1
ATOM 717 C CA . VAL A 1 100 ? 3.174 -6.515 3.301 1.00 97.62 100 VAL A CA 1
ATOM 718 C C . VAL A 1 100 ? 3.476 -5.021 3.224 1.00 97.62 100 VAL A C 1
ATOM 720 O O . VAL A 1 100 ? 2.708 -4.236 2.674 1.00 97.62 100 VAL A O 1
ATOM 723 N N . THR A 1 101 ? 4.608 -4.622 3.795 1.00 97.50 101 THR A N 1
ATOM 724 C CA . THR A 1 101 ? 5.129 -3.250 3.766 1.00 97.50 101 THR A CA 1
ATOM 725 C C . THR A 1 101 ? 6.592 -3.268 3.325 1.00 97.50 101 THR A C 1
ATOM 727 O O . THR A 1 101 ? 7.124 -4.296 2.900 1.00 97.50 101 THR A O 1
ATOM 730 N N . HIS A 1 102 ? 7.279 -2.129 3.388 1.00 95.00 102 HIS A N 1
ATOM 731 C CA . HIS A 1 102 ? 8.723 -2.107 3.178 1.00 95.00 102 HIS A CA 1
ATOM 732 C C . HIS A 1 102 ? 9.417 -3.091 4.132 1.00 95.00 102 HIS A C 1
ATOM 734 O O . HIS A 1 102 ? 9.174 -3.043 5.331 1.00 95.00 102 HIS A O 1
ATOM 740 N N . TRP A 1 103 ? 10.316 -3.936 3.621 1.00 92.00 103 TRP A N 1
ATOM 741 C CA . TRP A 1 103 ? 10.927 -5.036 4.381 1.00 92.00 103 TRP A CA 1
ATOM 742 C C . TRP A 1 103 ? 11.573 -4.599 5.708 1.00 92.00 103 TRP A C 1
ATOM 744 O O . TRP A 1 103 ? 11.425 -5.281 6.713 1.00 92.00 103 TRP A O 1
ATOM 754 N N . THR A 1 104 ? 12.216 -3.424 5.750 1.00 92.69 104 THR A N 1
ATOM 755 C CA . THR A 1 104 ? 12.792 -2.852 6.990 1.00 92.69 104 THR A CA 1
ATOM 756 C C . THR A 1 104 ? 11.759 -2.416 8.033 1.00 92.69 104 THR A C 1
ATOM 758 O O . THR A 1 104 ? 12.137 -1.998 9.122 1.00 92.69 104 THR A O 1
ATOM 761 N N . ARG A 1 105 ? 10.469 -2.422 7.691 1.00 95.69 105 ARG A N 1
ATOM 762 C CA . ARG A 1 105 ? 9.361 -1.915 8.511 1.00 95.69 105 ARG A CA 1
ATOM 763 C C . ARG A 1 105 ? 8.327 -2.985 8.845 1.00 95.69 105 ARG A C 1
ATOM 765 O 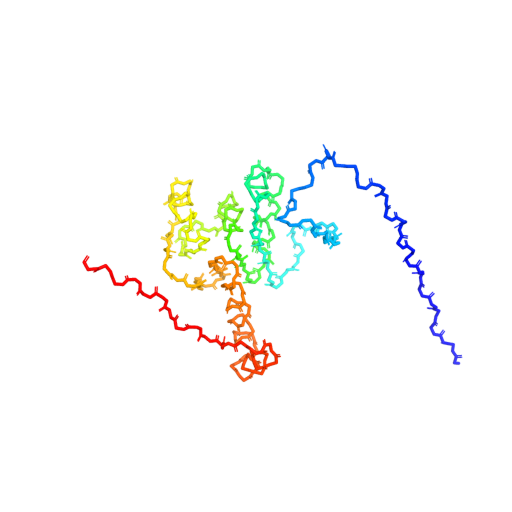O . ARG A 1 105 ? 7.357 -2.666 9.521 1.00 95.69 105 ARG A O 1
ATOM 772 N N . CYS A 1 106 ? 8.521 -4.229 8.404 1.00 95.88 106 CYS A N 1
ATOM 773 C CA . CYS A 1 106 ? 7.584 -5.317 8.681 1.00 95.88 106 CYS A CA 1
ATOM 774 C C . CYS A 1 106 ? 7.459 -5.601 10.183 1.00 95.88 106 CYS A C 1
ATOM 776 O O . CYS A 1 106 ? 6.343 -5.659 10.685 1.00 95.88 106 CYS A O 1
ATOM 778 N N . GLU A 1 107 ? 8.583 -5.701 10.902 1.00 96.88 107 GLU A N 1
ATOM 779 C CA . GLU A 1 107 ? 8.589 -5.904 12.361 1.00 96.88 107 GLU A CA 1
ATOM 780 C C . GLU A 1 107 ? 7.873 -4.755 13.077 1.00 96.88 107 GLU A C 1
ATOM 782 O O . GLU A 1 107 ? 6.920 -4.978 13.814 1.00 96.88 107 GLU A O 1
ATOM 787 N N . GLN A 1 108 ? 8.239 -3.513 12.747 1.00 97.44 108 GLN A N 1
ATOM 788 C CA . GLN A 1 108 ? 7.609 -2.319 13.308 1.00 97.44 108 GLN A CA 1
ATOM 789 C C . GLN A 1 108 ? 6.089 -2.282 13.065 1.00 97.44 108 GLN A C 1
ATOM 791 O O . GLN A 1 108 ? 5.333 -1.897 13.955 1.00 97.44 108 GLN A O 1
ATOM 796 N N . LEU A 1 109 ? 5.626 -2.650 11.865 1.00 97.75 109 LEU A N 1
ATOM 797 C CA . LEU A 1 109 ? 4.195 -2.681 11.555 1.00 97.75 109 LEU A CA 1
ATOM 798 C C . LEU A 1 109 ? 3.473 -3.750 12.387 1.00 97.75 109 LEU A C 1
ATOM 800 O O . LEU A 1 109 ? 2.401 -3.476 12.919 1.00 97.75 109 LEU A O 1
ATOM 804 N N . ALA A 1 110 ? 4.069 -4.937 12.523 1.00 97.81 110 ALA A N 1
ATOM 805 C CA . ALA A 1 110 ? 3.494 -6.040 13.291 1.00 97.81 110 ALA A CA 1
ATOM 806 C C . ALA A 1 110 ? 3.406 -5.718 14.793 1.00 97.81 110 ALA A C 1
ATOM 808 O O . ALA A 1 110 ? 2.412 -6.045 15.436 1.00 97.81 110 ALA A O 1
ATOM 809 N N . GLU A 1 111 ? 4.419 -5.040 15.339 1.00 97.94 111 GLU A N 1
ATOM 810 C CA . GLU A 1 111 ? 4.438 -4.593 16.737 1.00 97.94 111 GLU A CA 1
ATOM 811 C C . GLU A 1 111 ? 3.369 -3.532 17.026 1.00 97.94 111 GLU A C 1
ATOM 813 O O . GLU A 1 111 ? 2.706 -3.584 18.061 1.00 97.94 111 GLU A O 1
ATOM 818 N N . GLN A 1 112 ? 3.195 -2.563 16.122 1.00 97.69 112 GLN A N 1
ATOM 819 C CA . GLN A 1 112 ? 2.246 -1.461 16.314 1.00 97.69 112 GLN A CA 1
ATOM 820 C C . GLN A 1 112 ? 0.793 -1.877 16.066 1.00 97.69 112 GLN A C 1
ATOM 822 O O . GLN A 1 112 ? -0.114 -1.330 16.692 1.00 97.69 112 GLN A O 1
ATOM 827 N N . TYR A 1 113 ? 0.572 -2.847 15.178 1.00 97.81 113 TYR A N 1
ATOM 828 C CA . TYR A 1 113 ? -0.757 -3.280 14.755 1.00 97.81 113 TYR A CA 1
ATOM 829 C C . TYR A 1 113 ? -0.872 -4.812 14.822 1.00 97.81 113 TYR A C 1
ATOM 831 O O . TYR A 1 113 ? -0.875 -5.484 13.790 1.00 97.81 113 TYR A O 1
ATOM 839 N N . PRO A 1 114 ? -1.012 -5.393 16.029 1.00 97.62 114 PRO A N 1
ATOM 840 C CA . PRO A 1 114 ? -0.975 -6.846 16.236 1.00 97.62 114 PRO A CA 1
ATOM 841 C C . PRO A 1 114 ? -2.163 -7.607 15.620 1.00 97.62 114 PRO A C 1
ATOM 843 O O . PRO A 1 114 ? -2.157 -8.834 15.589 1.00 97.62 114 PRO A O 1
ATOM 846 N N . GLN A 1 115 ? -3.190 -6.901 15.138 1.00 97.62 115 GLN A N 1
ATOM 847 C CA . GLN A 1 115 ? -4.311 -7.497 14.404 1.00 97.62 115 GLN A CA 1
ATOM 848 C C . GLN A 1 115 ? -3.967 -7.810 12.937 1.00 97.62 115 GLN A C 1
ATOM 850 O O . GLN A 1 115 ? -4.731 -8.512 12.272 1.00 97.62 115 GLN A O 1
ATOM 855 N N . LEU A 1 116 ? -2.850 -7.295 12.413 1.00 98.19 116 LEU A N 1
ATOM 856 C CA . LEU A 1 116 ? -2.406 -7.535 11.040 1.00 98.19 116 LEU A CA 1
ATOM 857 C C . LEU A 1 116 ? -1.607 -8.837 10.951 1.00 98.19 116 LEU A C 1
ATOM 859 O O . LEU A 1 116 ? -0.765 -9.143 11.795 1.00 98.19 116 LEU A O 1
ATOM 863 N N . GLN A 1 117 ? -1.794 -9.565 9.854 1.00 98.00 117 GLN A N 1
ATOM 864 C CA . GLN A 1 117 ? -0.948 -10.699 9.490 1.00 98.00 117 GLN A CA 1
ATOM 865 C C . GLN A 1 117 ? 0.164 -10.195 8.559 1.00 98.00 117 GLN A C 1
ATOM 867 O O . GLN A 1 117 ? 0.033 -10.233 7.334 1.00 98.00 117 GLN A O 1
ATOM 872 N N . VAL A 1 118 ? 1.236 -9.645 9.138 1.00 98.12 118 VAL A N 1
ATOM 873 C CA . VAL A 1 118 ? 2.337 -9.046 8.366 1.00 98.12 118 VAL A CA 1
ATOM 874 C C . VAL A 1 118 ? 3.268 -10.125 7.808 1.00 98.12 118 VAL A C 1
ATOM 876 O O . VAL A 1 118 ? 3.863 -10.897 8.559 1.00 98.12 118 VAL A O 1
ATOM 879 N N . GLU A 1 119 ? 3.459 -10.144 6.490 1.00 96.62 119 GLU A N 1
ATOM 880 C CA . GLU A 1 119 ? 4.402 -11.036 5.810 1.00 96.62 119 GLU A CA 1
ATOM 881 C C . GLU A 1 119 ? 5.582 -10.252 5.226 1.00 96.62 119 GLU A C 1
ATOM 883 O O . GLU A 1 119 ? 5.405 -9.305 4.464 1.00 96.62 119 GLU A O 1
ATOM 888 N N . ALA A 1 120 ? 6.811 -10.673 5.536 1.00 90.44 120 ALA A N 1
ATOM 889 C CA . ALA A 1 120 ? 8.020 -9.944 5.139 1.00 90.44 120 ALA A CA 1
ATOM 890 C C . ALA A 1 120 ? 8.574 -10.288 3.742 1.00 90.44 120 ALA A C 1
ATOM 892 O O . ALA A 1 120 ? 9.398 -9.543 3.214 1.00 90.44 120 ALA A O 1
ATOM 893 N N . ASN A 1 121 ? 8.154 -11.410 3.152 1.00 87.88 121 ASN A N 1
ATOM 894 C CA . ASN A 1 121 ? 8.744 -11.950 1.921 1.00 87.88 121 ASN A CA 1
ATOM 895 C C . ASN A 1 121 ? 7.994 -11.619 0.613 1.00 87.88 121 ASN A C 1
ATOM 897 O O . ASN A 1 121 ? 8.660 -11.513 -0.422 1.00 87.88 121 ASN A O 1
ATOM 901 N N . PRO A 1 122 ? 6.653 -11.482 0.580 1.00 91.62 122 PRO A N 1
ATOM 902 C CA . PRO A 1 122 ? 5.950 -11.181 -0.667 1.00 91.62 122 PRO A CA 1
ATOM 903 C C . PRO A 1 122 ? 6.339 -9.821 -1.261 1.00 91.62 122 PRO A C 1
ATOM 905 O O . PRO A 1 122 ? 6.529 -8.842 -0.550 1.00 91.62 122 PRO A O 1
ATOM 908 N N . ILE A 1 123 ? 6.411 -9.727 -2.593 1.00 92.81 123 ILE A N 1
ATOM 909 C CA . ILE A 1 123 ? 6.580 -8.429 -3.276 1.00 92.81 123 ILE A CA 1
ATOM 910 C C . ILE A 1 123 ? 5.279 -7.620 -3.177 1.00 92.81 123 ILE A C 1
ATOM 912 O O . ILE A 1 123 ? 5.309 -6.410 -2.968 1.00 92.81 123 ILE A O 1
ATOM 916 N N . PHE A 1 124 ? 4.136 -8.297 -3.279 1.00 96.50 124 PHE A N 1
ATOM 917 C CA . PHE A 1 124 ? 2.824 -7.762 -2.948 1.00 96.50 124 PHE A CA 1
ATOM 918 C C . PHE A 1 124 ? 1.889 -8.887 -2.492 1.00 96.50 124 PHE A C 1
ATOM 920 O O . PHE A 1 124 ? 2.139 -10.064 -2.766 1.00 96.50 124 PHE A O 1
ATOM 927 N N . ILE A 1 125 ? 0.808 -8.512 -1.816 1.00 97.19 125 ILE A N 1
ATOM 928 C CA . ILE A 1 125 ? -0.284 -9.384 -1.385 1.00 97.19 125 ILE A CA 1
ATOM 929 C C . ILE A 1 125 ? -1.592 -8.794 -1.897 1.00 97.19 125 ILE A C 1
ATOM 931 O O . ILE A 1 125 ? -1.825 -7.594 -1.775 1.00 97.19 125 ILE A O 1
ATOM 935 N N . ASN A 1 126 ? -2.442 -9.660 -2.442 1.00 97.50 126 ASN A N 1
ATOM 936 C CA . ASN A 1 126 ? -3.860 -9.404 -2.655 1.00 97.50 126 ASN A CA 1
ATOM 937 C C . ASN A 1 126 ? -4.644 -10.240 -1.633 1.00 97.50 126 ASN A C 1
ATOM 939 O O . ASN A 1 126 ? -4.574 -11.471 -1.672 1.00 97.50 126 ASN A O 1
ATOM 943 N N . ASP A 1 127 ? -5.370 -9.566 -0.746 1.00 97.25 127 ASP A N 1
ATOM 944 C CA . ASP A 1 127 ? -6.295 -10.147 0.226 1.00 97.25 127 ASP A CA 1
ATOM 945 C C . ASP A 1 127 ? -7.704 -9.562 0.011 1.00 97.25 127 ASP A C 1
ATOM 947 O O . ASP A 1 127 ? -8.177 -8.665 0.720 1.00 97.25 127 ASP A O 1
ATOM 951 N N . GLY A 1 128 ? -8.350 -10.023 -1.065 1.00 95.62 128 GLY A N 1
ATOM 952 C CA . GLY A 1 128 ? -9.685 -9.597 -1.485 1.00 95.62 128 GLY A CA 1
ATOM 953 C C . GLY A 1 128 ? -9.710 -8.135 -1.958 1.00 95.62 128 GLY A C 1
ATOM 954 O O . GLY A 1 128 ? -9.152 -7.825 -3.013 1.00 95.62 128 GLY A O 1
ATOM 955 N N . PRO A 1 129 ? -10.379 -7.216 -1.234 1.00 95.19 129 PRO A N 1
ATOM 956 C CA . PRO A 1 129 ? -10.408 -5.800 -1.602 1.00 95.19 129 PRO A CA 1
ATOM 957 C C . PRO A 1 129 ? -9.109 -5.051 -1.256 1.00 95.19 129 PRO A C 1
ATOM 959 O O . PRO A 1 129 ? -8.972 -3.891 -1.645 1.00 95.19 129 PRO A O 1
ATOM 962 N N . VAL A 1 130 ? -8.171 -5.674 -0.529 1.00 97.75 130 VAL A N 1
ATOM 963 C CA . VAL A 1 130 ? -6.950 -5.028 -0.026 1.00 97.75 130 VAL A CA 1
ATOM 964 C C . VAL A 1 130 ? -5.709 -5.527 -0.756 1.00 97.75 130 VAL A C 1
ATOM 966 O O . VAL A 1 130 ? -5.462 -6.727 -0.839 1.00 97.75 130 VAL A O 1
ATOM 969 N N . TRP A 1 131 ? -4.906 -4.588 -1.256 1.00 98.38 131 TRP A N 1
ATOM 970 C CA . TRP A 1 131 ? -3.685 -4.873 -2.003 1.00 98.38 131 TRP A CA 1
ATOM 971 C C . TRP A 1 131 ? -2.493 -4.127 -1.413 1.00 98.38 131 TRP A C 1
ATOM 973 O O . TRP A 1 131 ? -2.425 -2.906 -1.456 1.00 98.38 131 TRP A O 1
ATOM 983 N N . THR A 1 132 ? -1.510 -4.834 -0.881 1.00 98.25 132 THR A N 1
ATOM 984 C CA . THR A 1 132 ? -0.345 -4.186 -0.261 1.00 98.25 132 THR A CA 1
ATOM 985 C C . THR A 1 132 ? 0.927 -4.613 -0.967 1.00 98.25 132 THR A C 1
ATOM 987 O O . THR A 1 132 ? 1.057 -5.774 -1.344 1.00 98.25 132 THR A O 1
ATOM 990 N N . SER A 1 133 ? 1.859 -3.690 -1.193 1.00 97.50 133 SER A N 1
ATOM 991 C CA . SER A 1 133 ? 3.168 -4.006 -1.760 1.00 97.50 133 SER A CA 1
ATOM 992 C C . SER A 1 133 ? 4.302 -3.624 -0.833 1.00 97.50 133 SER A C 1
ATOM 994 O O . SER A 1 133 ? 4.236 -2.651 -0.076 1.00 97.50 133 SER A O 1
ATOM 996 N N . ALA A 1 134 ? 5.411 -4.334 -1.004 1.00 93.69 134 ALA A N 1
ATOM 997 C CA . ALA A 1 134 ? 6.688 -3.935 -0.458 1.00 93.69 134 ALA A CA 1
ATOM 998 C C . ALA A 1 134 ? 7.159 -2.585 -1.044 1.00 93.69 134 ALA A C 1
ATOM 1000 O O . ALA A 1 134 ? 6.446 -1.860 -1.748 1.00 93.69 134 ALA A O 1
ATOM 1001 N N . GLY A 1 135 ? 8.394 -2.224 -0.717 1.00 85.75 135 GLY A N 1
ATOM 1002 C CA . GLY A 1 135 ? 8.988 -0.942 -1.065 1.00 85.75 135 GLY A CA 1
ATOM 1003 C C . GLY A 1 135 ? 9.351 -0.736 -2.533 1.00 85.75 135 GLY A C 1
ATOM 1004 O O . GLY A 1 135 ? 9.681 -1.673 -3.260 1.00 85.75 135 GLY A O 1
ATOM 1005 N N . VAL A 1 136 ? 9.438 0.544 -2.902 1.00 83.94 136 VAL A N 1
ATOM 1006 C CA . VAL A 1 136 ? 10.136 1.038 -4.097 1.00 83.94 136 VAL A CA 1
ATOM 1007 C C . VAL A 1 136 ? 9.591 0.392 -5.377 1.00 83.94 136 VAL A C 1
ATOM 1009 O O . VAL A 1 136 ? 8.465 0.664 -5.779 1.00 83.94 136 VAL A O 1
ATOM 1012 N N . THR A 1 137 ? 10.353 -0.499 -6.008 1.00 87.75 137 THR A N 1
ATOM 1013 C CA . THR A 1 137 ? 9.993 -1.105 -7.295 1.00 87.75 137 THR A CA 1
ATOM 1014 C C . THR A 1 137 ? 8.859 -2.115 -7.182 1.00 87.75 137 THR A C 1
ATOM 1016 O O . THR A 1 137 ? 8.208 -2.384 -8.181 1.00 87.75 137 THR A O 1
ATOM 1019 N N . ALA A 1 138 ? 8.572 -2.632 -5.983 1.00 91.38 138 ALA A N 1
ATOM 1020 C CA . ALA A 1 138 ? 7.421 -3.505 -5.750 1.00 91.38 138 ALA A CA 1
ATOM 1021 C C . ALA A 1 138 ? 6.074 -2.823 -6.047 1.00 91.38 138 ALA A C 1
ATOM 1023 O O . ALA A 1 138 ? 5.108 -3.502 -6.387 1.00 91.38 138 ALA A O 1
ATOM 1024 N N . GLY A 1 139 ? 6.024 -1.485 -5.989 1.00 93.25 139 GLY A N 1
ATOM 1025 C CA . GLY A 1 139 ? 4.857 -0.722 -6.430 1.00 93.25 139 GLY A CA 1
ATOM 1026 C C . GLY A 1 139 ? 4.574 -0.871 -7.931 1.00 93.25 139 GLY A C 1
ATOM 1027 O O . GLY A 1 139 ? 3.417 -0.816 -8.333 1.00 93.25 139 GLY A O 1
ATOM 1028 N N . ILE A 1 140 ? 5.600 -1.127 -8.754 1.00 94.75 140 ILE A N 1
ATOM 1029 C CA . ILE A 1 140 ? 5.437 -1.379 -10.195 1.00 94.75 140 ILE A CA 1
ATOM 1030 C C . ILE A 1 140 ? 4.797 -2.753 -10.413 1.00 94.75 140 ILE A C 1
ATOM 1032 O O . ILE A 1 140 ? 3.855 -2.861 -11.193 1.00 94.75 140 ILE A O 1
ATOM 1036 N N . ASP A 1 141 ? 5.255 -3.790 -9.700 1.00 94.69 141 ASP A N 1
ATOM 1037 C CA . ASP A 1 141 ? 4.632 -5.119 -9.781 1.00 94.69 141 ASP A CA 1
ATOM 1038 C C . ASP A 1 141 ? 3.173 -5.074 -9.317 1.00 94.69 141 ASP A C 1
ATOM 1040 O O . ASP A 1 141 ? 2.313 -5.678 -9.954 1.00 94.69 141 ASP A O 1
ATOM 1044 N N . LEU A 1 142 ? 2.884 -4.323 -8.244 1.00 96.38 142 LEU A N 1
ATOM 1045 C CA . LEU A 1 142 ? 1.512 -4.102 -7.796 1.00 96.38 142 LEU A CA 1
ATOM 1046 C C . LEU A 1 142 ? 0.684 -3.422 -8.890 1.00 96.38 142 LEU A C 1
ATOM 1048 O O . LEU A 1 142 ? -0.380 -3.924 -9.232 1.00 96.38 142 LEU A O 1
ATOM 1052 N N . ALA A 1 143 ? 1.168 -2.322 -9.471 1.00 96.50 143 ALA A N 1
ATOM 1053 C CA . ALA A 1 143 ? 0.449 -1.609 -10.525 1.00 96.50 143 ALA A CA 1
ATOM 1054 C C . ALA A 1 143 ? 0.150 -2.511 -11.734 1.00 96.50 143 ALA A C 1
ATOM 1056 O O . ALA A 1 143 ? -0.975 -2.522 -12.230 1.00 96.50 143 ALA A O 1
ATOM 1057 N N . LEU A 1 144 ? 1.117 -3.325 -12.169 1.00 96.62 144 LEU A N 1
ATOM 1058 C CA . LEU A 1 144 ? 0.912 -4.295 -13.2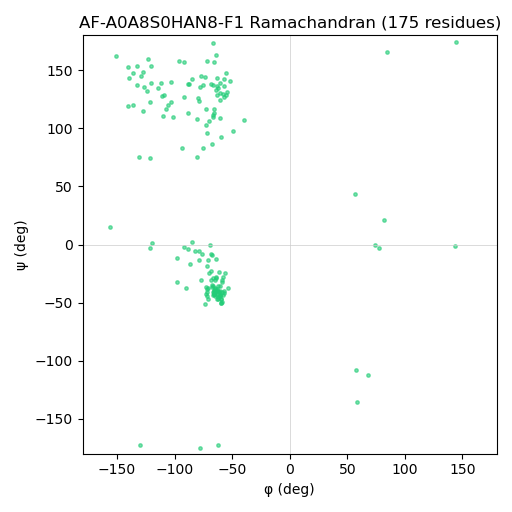49 1.00 96.62 144 LEU A CA 1
ATOM 1059 C C . LEU A 1 144 ? -0.102 -5.382 -12.870 1.00 96.62 144 LEU A C 1
ATOM 1061 O O . LEU A 1 144 ? -0.918 -5.765 -13.707 1.00 96.62 144 LEU A O 1
ATOM 1065 N N . ALA A 1 145 ? -0.094 -5.846 -11.620 1.00 96.06 145 ALA A N 1
ATOM 1066 C CA . ALA A 1 145 ? -1.073 -6.812 -11.132 1.00 96.06 145 ALA A CA 1
ATOM 1067 C C . ALA A 1 145 ? -2.494 -6.221 -11.064 1.00 96.06 145 ALA A C 1
ATOM 1069 O O . ALA A 1 145 ? -3.457 -6.926 -11.364 1.00 96.06 145 ALA A O 1
ATOM 1070 N N . LEU A 1 146 ? -2.633 -4.932 -10.733 1.00 97.12 146 LEU A N 1
ATOM 1071 C CA . LEU A 1 146 ? -3.915 -4.220 -10.795 1.00 97.12 146 LEU A CA 1
ATOM 1072 C C . LEU A 1 146 ? -4.420 -4.110 -12.241 1.00 97.12 146 LEU A C 1
ATOM 1074 O O . LEU A 1 146 ? -5.582 -4.411 -12.505 1.00 97.12 146 LEU A O 1
ATOM 1078 N N . VAL A 1 147 ? -3.538 -3.766 -13.187 1.00 97.44 147 VAL A N 1
ATOM 1079 C CA . VAL A 1 147 ? -3.871 -3.741 -14.622 1.00 97.44 147 VAL A CA 1
ATOM 1080 C C . VAL A 1 147 ? -4.287 -5.128 -15.116 1.00 97.44 147 VAL A C 1
ATOM 1082 O O . VAL A 1 147 ? -5.281 -5.244 -15.828 1.00 97.44 147 VAL A O 1
ATOM 1085 N N . GLU A 1 148 ? -3.574 -6.190 -14.727 1.00 96.88 148 GLU A N 1
ATOM 1086 C CA . GLU A 1 148 ? -3.943 -7.567 -15.083 1.00 96.88 148 GLU A CA 1
ATOM 1087 C C . GLU A 1 148 ? -5.309 -7.955 -14.501 1.00 96.88 148 GLU A C 1
ATOM 1089 O O . GLU A 1 148 ? -6.099 -8.594 -15.195 1.00 96.88 148 GLU A O 1
ATOM 1094 N N . ALA A 1 149 ? -5.610 -7.545 -13.266 1.00 96.38 149 ALA A N 1
ATOM 1095 C CA . ALA A 1 149 ? -6.891 -7.822 -12.620 1.00 96.38 149 ALA A CA 1
ATOM 1096 C C . ALA A 1 149 ? -8.071 -7.091 -13.284 1.00 96.38 149 ALA A C 1
ATOM 1098 O O . ALA A 1 149 ? -9.159 -7.659 -13.367 1.00 96.38 149 ALA A O 1
ATOM 1099 N N . ASP A 1 150 ? -7.866 -5.858 -13.755 1.00 96.88 150 ASP A N 1
ATOM 1100 C CA . ASP A 1 150 ? -8.940 -5.033 -14.319 1.00 96.88 150 ASP A CA 1
ATOM 1101 C C . ASP A 1 150 ? -9.115 -5.230 -15.838 1.00 96.88 150 ASP A C 1
ATOM 1103 O O . ASP A 1 150 ? -10.239 -5.216 -16.338 1.00 96.88 150 ASP A O 1
ATOM 1107 N N . LEU A 1 151 ? -8.019 -5.415 -16.584 1.00 97.56 151 LEU A N 1
ATOM 1108 C CA . LEU A 1 151 ? -8.000 -5.413 -18.059 1.00 97.56 151 LEU A CA 1
ATOM 1109 C C . LEU A 1 151 ? -7.481 -6.724 -18.670 1.00 97.56 151 LEU A C 1
ATOM 1111 O O . LEU A 1 151 ? -7.461 -6.889 -19.892 1.00 97.56 151 LEU A O 1
ATOM 1115 N N . GLY A 1 152 ? -7.066 -7.671 -17.832 1.00 97.19 152 GLY A N 1
ATOM 1116 C CA . GLY A 1 152 ? -6.546 -8.960 -18.255 1.00 97.19 152 GLY A CA 1
ATOM 1117 C C . GLY A 1 152 ? -5.059 -8.949 -18.609 1.00 97.19 152 GLY A C 1
ATOM 1118 O O . GLY A 1 152 ? -4.404 -7.927 -18.831 1.00 97.19 152 GLY A O 1
ATOM 1119 N N . ARG A 1 153 ? -4.511 -10.162 -18.696 1.00 95.69 153 ARG A N 1
ATOM 1120 C CA . ARG A 1 153 ? -3.074 -10.418 -18.852 1.00 95.69 153 ARG A CA 1
ATOM 1121 C C . ARG A 1 153 ? -2.455 -9.821 -20.114 1.00 95.69 153 ARG A C 1
ATOM 1123 O O . ARG A 1 153 ? -1.302 -9.405 -20.081 1.00 95.69 153 ARG A O 1
ATOM 1130 N N . ALA A 1 154 ? -3.193 -9.796 -21.223 1.00 96.50 154 ALA A N 1
ATOM 1131 C CA . ALA A 1 154 ? -2.681 -9.283 -22.493 1.00 96.50 154 ALA A CA 1
ATOM 1132 C C . ALA A 1 154 ? -2.310 -7.795 -22.391 1.00 96.50 154 ALA A C 1
ATOM 1134 O O . ALA A 1 154 ? -1.211 -7.413 -22.789 1.00 96.50 154 ALA A O 1
ATOM 1135 N N . VAL A 1 155 ? -3.182 -6.988 -21.776 1.00 97.44 155 VAL A N 1
ATOM 1136 C CA . VAL A 1 155 ? -2.946 -5.553 -21.566 1.00 97.44 155 VAL A CA 1
ATOM 1137 C C . VAL A 1 155 ? -1.794 -5.335 -20.587 1.00 97.44 155 VAL A C 1
ATOM 1139 O O . VAL A 1 155 ? -0.896 -4.542 -20.859 1.00 97.44 155 VAL A O 1
ATOM 1142 N N . ALA A 1 156 ? -1.748 -6.088 -19.487 1.00 96.69 156 ALA A N 1
ATOM 1143 C CA . ALA A 1 156 ? -0.653 -5.979 -18.523 1.00 96.69 156 ALA A CA 1
ATOM 1144 C C . ALA A 1 156 ? 0.720 -6.315 -19.139 1.00 96.69 156 ALA A C 1
ATOM 1146 O O . ALA A 1 156 ? 1.705 -5.626 -18.867 1.00 96.69 156 ALA A O 1
ATOM 1147 N N . LEU A 1 157 ? 0.795 -7.333 -20.009 1.00 94.00 157 LEU A N 1
ATOM 1148 C CA . LEU A 1 157 ? 2.012 -7.666 -20.761 1.00 94.00 157 LEU A CA 1
ATOM 1149 C C . LEU A 1 157 ? 2.428 -6.548 -21.717 1.00 94.00 157 LEU A C 1
ATOM 1151 O O . LEU A 1 157 ? 3.621 -6.276 -21.856 1.00 94.00 157 LEU A O 1
ATOM 1155 N N . GLU A 1 158 ? 1.466 -5.908 -22.379 1.00 95.62 158 GLU A N 1
ATOM 1156 C CA . GLU A 1 158 ? 1.748 -4.783 -23.263 1.00 95.62 158 GLU A CA 1
ATOM 1157 C C . GLU A 1 158 ? 2.340 -3.600 -22.488 1.00 95.62 158 GLU A C 1
ATOM 1159 O O . GLU A 1 158 ? 3.388 -3.085 -22.885 1.00 95.62 158 GLU A O 1
ATOM 1164 N N . VAL A 1 159 ? 1.737 -3.237 -21.352 1.00 95.50 159 VAL A N 1
ATOM 1165 C CA . VAL A 1 159 ? 2.244 -2.179 -20.463 1.00 95.50 159 VAL A CA 1
ATOM 1166 C C . VAL A 1 159 ? 3.646 -2.523 -19.953 1.00 95.50 159 VAL A C 1
ATOM 1168 O O . VAL A 1 159 ? 4.558 -1.702 -20.053 1.00 95.50 159 VAL A O 1
ATOM 1171 N N . ALA A 1 160 ? 3.863 -3.754 -19.478 1.00 93.38 160 ALA A N 1
ATOM 1172 C CA . ALA A 1 160 ? 5.176 -4.201 -19.010 1.00 93.38 160 ALA A CA 1
ATOM 1173 C C . ALA A 1 160 ? 6.246 -4.107 -20.116 1.00 93.38 160 ALA A C 1
ATOM 1175 O O . ALA A 1 160 ? 7.363 -3.650 -19.867 1.00 93.38 160 ALA A O 1
ATOM 1176 N N . ARG A 1 161 ? 5.892 -4.470 -21.358 1.00 91.81 161 ARG A N 1
ATOM 1177 C CA . ARG A 1 161 ? 6.784 -4.366 -22.522 1.00 91.81 161 ARG A CA 1
ATOM 1178 C C . ARG A 1 161 ? 7.118 -2.915 -22.868 1.00 91.81 161 ARG A C 1
ATOM 1180 O O . ARG A 1 161 ? 8.268 -2.641 -23.198 1.00 91.81 161 ARG A O 1
ATOM 1187 N N . GLN A 1 162 ? 6.149 -2.001 -22.798 1.00 92.44 162 GLN A N 1
ATOM 1188 C CA . GLN A 1 162 ? 6.382 -0.571 -23.048 1.00 92.44 162 GLN A CA 1
ATOM 1189 C C . GLN A 1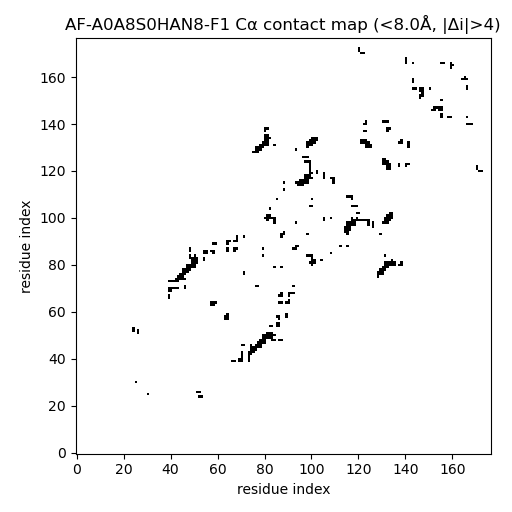 162 ? 7.306 0.056 -21.998 1.00 92.44 162 GLN A C 1
ATOM 1191 O O . GLN A 1 162 ? 8.157 0.873 -22.340 1.00 92.44 162 GLN A O 1
ATOM 1196 N N . LEU A 1 163 ? 7.173 -0.361 -20.737 1.00 90.50 163 LEU A N 1
ATOM 1197 C CA . LEU A 1 163 ? 8.014 0.101 -19.630 1.00 90.50 163 LEU A CA 1
ATOM 1198 C C . LEU A 1 163 ? 9.362 -0.636 -19.533 1.00 90.50 163 LEU A C 1
ATOM 1200 O O . LEU A 1 163 ? 10.195 -0.267 -18.710 1.00 90.50 163 LEU A O 1
ATOM 1204 N N . VAL A 1 164 ? 9.587 -1.663 -20.362 1.00 91.69 164 VAL A N 1
ATOM 1205 C CA . VAL A 1 164 ? 10.794 -2.511 -20.358 1.00 91.69 164 VAL A CA 1
ATOM 1206 C C . VAL A 1 164 ? 11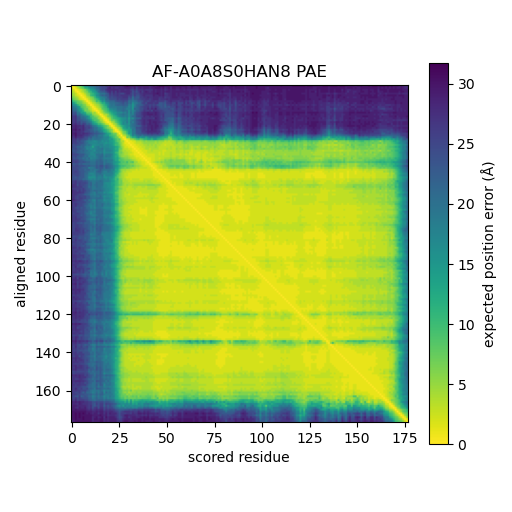.028 -3.164 -18.983 1.00 91.69 164 VAL A C 1
ATOM 1208 O O . VAL A 1 164 ? 12.142 -3.219 -18.464 1.00 91.69 164 VAL A O 1
ATOM 1211 N N . VAL A 1 165 ? 9.954 -3.678 -18.376 1.00 88.44 165 VAL A N 1
ATOM 1212 C CA . VAL A 1 165 ? 9.975 -4.379 -17.080 1.00 88.44 165 VAL A CA 1
ATOM 1213 C C . VAL A 1 165 ? 9.390 -5.788 -17.196 1.00 88.44 165 VAL A C 1
ATOM 1215 O O . VAL A 1 165 ? 8.643 -6.106 -18.120 1.00 88.44 165 VAL A O 1
ATOM 1218 N N . PHE A 1 166 ? 9.718 -6.660 -16.241 1.00 76.81 166 PHE A N 1
ATOM 1219 C CA . PHE A 1 166 ? 9.100 -7.983 -16.144 1.00 76.81 166 PHE A CA 1
ATOM 1220 C C . PHE A 1 166 ? 7.681 -7.872 -15.584 1.00 76.81 166 PHE A C 1
ATOM 1222 O O . PHE A 1 166 ? 7.473 -7.196 -14.583 1.00 76.81 166 PHE A O 1
ATOM 1229 N N . LEU A 1 167 ? 6.726 -8.608 -16.166 1.00 72.50 167 LEU A N 1
ATOM 1230 C CA . LEU A 1 167 ? 5.358 -8.675 -15.633 1.00 72.50 167 LEU A CA 1
ATOM 1231 C C . LEU A 1 167 ? 5.310 -9.283 -14.220 1.00 72.50 167 LEU A C 1
ATOM 1233 O O . LEU A 1 167 ? 4.503 -8.884 -13.391 1.00 72.50 167 LEU A O 1
ATOM 1237 N N . LYS A 1 168 ? 6.173 -10.267 -13.948 1.00 72.00 168 LYS A N 1
ATOM 1238 C CA . LYS A 1 168 ? 6.328 -10.871 -12.625 1.00 72.00 168 LYS A CA 1
ATOM 1239 C C . LYS A 1 168 ? 7.802 -11.131 -12.372 1.00 72.00 168 LYS A C 1
ATOM 1241 O O . LYS A 1 168 ? 8.428 -11.896 -13.109 1.00 72.00 168 LYS A O 1
ATOM 1246 N N . ARG A 1 169 ? 8.357 -10.505 -11.337 1.00 73.50 169 ARG A N 1
ATOM 1247 C CA . ARG A 1 169 ? 9.735 -10.773 -10.916 1.00 73.50 169 ARG A CA 1
ATOM 1248 C C . ARG A 1 169 ? 9.828 -12.135 -10.207 1.00 73.50 169 ARG A C 1
ATOM 1250 O O . ARG A 1 169 ? 8.896 -12.503 -9.486 1.00 73.50 169 ARG A O 1
ATOM 1257 N N . PRO A 1 170 ? 10.924 -12.897 -10.384 1.00 58.62 170 PRO A N 1
ATOM 1258 C CA . PRO A 1 170 ? 11.191 -14.069 -9.555 1.00 58.62 170 PRO A CA 1
ATOM 1259 C C . PRO A 1 170 ? 11.233 -13.639 -8.083 1.00 58.62 170 PRO A C 1
ATOM 1261 O O . PRO A 1 170 ? 11.931 -12.685 -7.741 1.00 58.62 170 PRO A O 1
ATOM 1264 N N . GLY A 1 171 ? 10.461 -14.297 -7.217 1.00 54.50 171 GLY A N 1
ATOM 1265 C CA . GLY A 1 171 ? 10.449 -13.977 -5.790 1.00 54.50 171 GLY A CA 1
ATOM 1266 C C . GLY A 1 171 ? 11.816 -14.250 -5.163 1.00 54.50 171 GLY A C 1
ATOM 1267 O O . GLY A 1 171 ? 12.393 -15.313 -5.380 1.00 54.50 171 GLY A O 1
ATOM 1268 N N . ALA A 1 172 ? 12.332 -13.304 -4.378 1.00 48.34 172 ALA A N 1
ATOM 1269 C CA . ALA A 1 172 ? 13.524 -13.522 -3.570 1.00 48.34 172 ALA A CA 1
ATOM 1270 C C . ALA A 1 172 ? 13.157 -14.382 -2.351 1.00 48.34 172 ALA A C 1
ATOM 1272 O O . ALA A 1 172 ? 12.905 -13.872 -1.263 1.00 48.34 172 ALA A O 1
ATOM 1273 N N . SER A 1 173 ? 13.104 -15.701 -2.522 1.00 44.22 173 SER A N 1
ATOM 1274 C CA . SER A 1 173 ? 13.109 -16.625 -1.390 1.00 44.22 173 SER A CA 1
ATOM 1275 C C . SER A 1 173 ? 14.501 -16.601 -0.758 1.00 44.22 173 SER A C 1
ATOM 1277 O O . SER A 1 173 ? 15.444 -17.151 -1.326 1.00 44.22 173 SER A O 1
ATOM 1279 N N . ARG A 1 174 ? 14.656 -15.970 0.413 1.00 40.78 174 ARG A N 1
ATOM 1280 C CA . ARG A 1 174 ? 15.799 -16.276 1.280 1.00 40.78 174 ARG A CA 1
ATOM 1281 C C . ARG A 1 174 ? 15.531 -17.647 1.890 1.00 40.78 174 ARG A C 1
ATOM 1283 O O . ARG A 1 174 ? 14.704 -17.770 2.786 1.00 40.78 174 ARG A O 1
ATOM 1290 N N . SER A 1 175 ? 16.192 -18.680 1.380 1.00 29.38 175 SER A N 1
ATOM 1291 C CA . SER A 1 175 ? 16.326 -19.938 2.108 1.00 29.38 175 SER A CA 1
ATOM 1292 C C . SER A 1 175 ? 17.187 -19.662 3.341 1.00 29.38 175 SER A C 1
ATOM 1294 O O . SER A 1 175 ? 18.377 -19.379 3.203 1.00 29.38 175 SER A O 1
ATOM 1296 N N . SER A 1 176 ? 16.594 -19.693 4.531 1.00 33.59 176 SER A N 1
ATOM 1297 C CA . SER A 1 176 ? 17.360 -19.865 5.763 1.00 33.59 176 SER A CA 1
ATOM 1298 C C . SER A 1 176 ? 17.977 -21.262 5.727 1.00 33.59 176 SER A C 1
ATOM 1300 O O . SER A 1 176 ? 17.241 -22.252 5.701 1.00 33.59 176 SER A O 1
ATOM 1302 N N . ALA A 1 177 ? 19.304 -21.313 5.640 1.00 31.97 177 ALA A N 1
ATOM 1303 C CA . ALA A 1 177 ? 20.083 -22.485 6.017 1.00 31.97 177 ALA A CA 1
ATOM 1304 C C . ALA A 1 177 ? 20.161 -22.579 7.546 1.00 31.97 177 ALA A C 1
ATOM 1306 O O . ALA A 1 177 ? 20.108 -21.503 8.189 1.00 31.97 177 ALA A O 1
#

pLDDT: mean 83.57, std 22.04, range [29.38, 98.5]

Foldseek 3Di:
DDDDDDDDDPDDDPPDPPDPDDDDQDPPPDDDDDDPDDQLQPAEAEAEQEDGPCLVVCLVPPVSLCSCLSNLVNYQAYEYAARSVSSCLSNVVQFQHEEEHALVCQVVSCVVRVRHNYDNFDQWDDDRRYIYGYHDCSVVLSVLVVCCVPPNDVVSVVVCVVVVHDNDDDTPDPPDD

Sequence (177 aa):
MTGPRPGPAFALPPAGDCQPGRGDPELLGLALLAEPLPLPQEPCDTLIVAGGWGVYEAARDPELVAWVAARAAASRRVASVCTGAFLLAASGWLDGRRVVTHWTRCEQLAEQYPQLQVEANPIFINDGPVWTSAGVTAGIDLALALVEADLGRAVALEVARQLVVFLKRPGASRSSA